Protein AF-A0A955F0C7-F1 (afdb_monomer_lite)

Secondary structure (DSSP, 8-state):
---HHHHHHHHHHHHHTT-HHHHHHHHHHHHTS-----S-TTTSHHHHHHHHHHHHHHTT-HHHHHHHIIIIITTS--HHHHHHHHHHHHHHHHHHHHHHHHTT-HHHHHHHHHHHHHHHHHHHHHGGG-TT--HHHHHHHHHHHHHHHHHHS--HHHHHHHHHHHHHH-TT-HHHHHHHHHHHHHTT-HHHHHHHHHTTTTSHHHHHHHHHHHHHT-

Radius of gyration: 19.7 Å; chains: 1; bounding box: 53×40×50 Å

pLDDT: mean 94.23, std 7.07, range [53.88, 98.69]

Structure (mmCIF, N/CA/C/O backbone):
data_AF-A0A955F0C7-F1
#
_entry.id   AF-A0A955F0C7-F1
#
loop_
_atom_site.group_PDB
_atom_site.id
_atom_site.type_symbol
_atom_site.label_atom_id
_atom_site.label_alt_id
_atom_site.label_comp_id
_atom_site.label_asym_id
_atom_site.label_entity_id
_atom_site.label_seq_id
_atom_site.pdbx_PDB_ins_code
_atom_site.Cartn_x
_atom_site.Cartn_y
_atom_site.Cartn_z
_atom_site.occupancy
_atom_site.B_iso_or_equiv
_atom_site.auth_seq_id
_atom_site.auth_comp_id
_atom_site.auth_asym_id
_atom_site.auth_atom_id
_atom_site.pdbx_PDB_model_num
ATOM 1 N N . PRO A 1 1 ? 23.576 -2.284 -25.942 1.00 53.88 1 PRO A N 1
ATOM 2 C CA . PRO A 1 1 ? 23.113 -0.912 -26.254 1.00 53.88 1 PRO A CA 1
ATOM 3 C C . PRO A 1 1 ? 22.883 -0.103 -24.970 1.00 53.88 1 PRO A C 1
ATOM 5 O O . PRO A 1 1 ? 22.301 -0.637 -24.027 1.00 53.88 1 PRO A O 1
ATOM 8 N N . ASP A 1 2 ? 23.348 1.146 -24.934 1.00 67.19 2 ASP A N 1
ATOM 9 C CA . ASP A 1 2 ? 23.217 2.050 -23.775 1.00 67.19 2 ASP A CA 1
ATOM 10 C C . ASP A 1 2 ? 21.922 2.870 -23.764 1.00 67.19 2 ASP A C 1
ATOM 12 O O . ASP A 1 2 ? 21.744 3.760 -22.943 1.00 67.19 2 ASP A O 1
ATOM 16 N N . TRP A 1 3 ? 21.000 2.560 -24.671 1.00 84.81 3 TRP A N 1
ATOM 17 C CA . TRP A 1 3 ? 19.808 3.359 -24.906 1.00 84.81 3 TRP A CA 1
ATOM 18 C C . TRP A 1 3 ? 18.692 2.855 -23.985 1.00 84.81 3 TRP A C 1
ATOM 20 O O . TRP A 1 3 ? 18.193 1.743 -24.170 1.00 84.81 3 TRP A O 1
ATOM 30 N N . ALA A 1 4 ? 18.344 3.647 -22.967 1.00 90.06 4 ALA A N 1
ATOM 31 C CA . ALA A 1 4 ? 17.338 3.304 -21.958 1.00 90.06 4 ALA A CA 1
ATOM 32 C C . ALA A 1 4 ? 15.972 2.978 -22.591 1.00 90.06 4 ALA A C 1
ATOM 34 O O . ALA A 1 4 ? 15.371 1.947 -22.288 1.00 90.06 4 ALA A O 1
ATOM 35 N N . GLU A 1 5 ? 15.547 3.794 -23.557 1.00 90.69 5 GLU A N 1
ATOM 36 C CA . GLU A 1 5 ? 14.319 3.606 -24.339 1.00 90.69 5 GLU A CA 1
ATOM 37 C C . GLU A 1 5 ? 14.306 2.290 -25.114 1.00 90.69 5 GLU A C 1
ATOM 39 O O . GLU A 1 5 ? 13.301 1.587 -25.121 1.00 90.69 5 GLU A O 1
ATOM 44 N N . ALA A 1 6 ? 15.431 1.899 -25.722 1.00 92.12 6 ALA A N 1
ATOM 45 C CA . ALA A 1 6 ? 15.502 0.651 -26.481 1.00 92.12 6 ALA A CA 1
ATOM 46 C C . ALA A 1 6 ? 15.248 -0.569 -25.583 1.00 92.12 6 ALA A C 1
ATOM 48 O O . ALA A 1 6 ? 14.555 -1.501 -25.986 1.00 92.12 6 ALA A O 1
ATOM 49 N N . TRP A 1 7 ? 15.770 -0.554 -24.352 1.00 94.31 7 TRP A N 1
ATOM 50 C CA . TRP A 1 7 ? 15.476 -1.597 -23.367 1.00 94.31 7 TRP A CA 1
ATOM 51 C C . TRP A 1 7 ? 14.018 -1.566 -22.909 1.00 94.31 7 TRP A C 1
ATOM 53 O O . TRP A 1 7 ? 13.420 -2.627 -22.748 1.00 94.31 7 TRP A O 1
ATOM 63 N N . HIS A 1 8 ? 13.424 -0.384 -22.752 1.00 93.62 8 HIS A N 1
ATOM 64 C CA . HIS A 1 8 ? 12.004 -0.267 -22.428 1.00 93.62 8 HIS A CA 1
ATOM 65 C C . HIS A 1 8 ? 11.119 -0.847 -23.533 1.00 93.62 8 HIS A C 1
ATOM 67 O O . HIS A 1 8 ? 10.317 -1.736 -23.256 1.00 93.62 8 HIS A O 1
ATOM 73 N N . TYR A 1 9 ? 11.302 -0.425 -24.786 1.00 93.56 9 TYR A N 1
ATOM 74 C CA . TYR A 1 9 ? 10.504 -0.922 -25.909 1.00 93.56 9 TYR A CA 1
ATOM 75 C C . TYR A 1 9 ? 10.739 -2.408 -26.187 1.00 93.56 9 TYR A C 1
ATOM 77 O O . TYR A 1 9 ? 9.794 -3.124 -26.514 1.00 93.56 9 TYR A O 1
ATOM 85 N N . LEU A 1 10 ? 11.963 -2.908 -25.983 1.00 95.69 10 LEU A N 1
ATOM 86 C CA . LEU A 1 10 ? 12.221 -4.347 -26.012 1.00 95.69 10 LEU A CA 1
ATOM 87 C C . LEU A 1 10 ? 11.411 -5.078 -24.933 1.00 95.69 10 LEU A C 1
ATOM 89 O O . LEU A 1 10 ? 10.809 -6.107 -25.225 1.00 95.69 10 LEU A O 1
ATOM 93 N N . GLY A 1 11 ? 11.361 -4.536 -23.713 1.00 96.00 11 GLY A N 1
ATOM 94 C CA . GLY A 1 11 ? 10.546 -5.085 -22.633 1.00 96.00 11 GLY A CA 1
ATOM 95 C C . GLY A 1 11 ? 9.053 -5.094 -22.965 1.00 96.00 11 GLY A C 1
ATOM 96 O O . GLY A 1 11 ? 8.384 -6.095 -22.719 1.00 96.00 11 GLY A O 1
ATOM 97 N N . VAL A 1 12 ? 8.538 -4.028 -23.587 1.00 94.69 12 VAL A N 1
ATOM 98 C CA . VAL A 1 12 ? 7.144 -3.966 -24.065 1.00 94.69 12 VAL A CA 1
ATOM 99 C C . VAL A 1 12 ? 6.871 -5.073 -25.087 1.00 94.69 12 VAL A C 1
ATOM 101 O O . VAL A 1 12 ? 5.964 -5.875 -24.876 1.00 94.69 12 VAL A O 1
ATOM 104 N N . ALA A 1 13 ? 7.698 -5.190 -26.131 1.00 96.00 13 ALA A N 1
ATOM 105 C CA . ALA A 1 13 ? 7.533 -6.216 -27.164 1.00 96.00 13 ALA A CA 1
ATOM 106 C C . ALA A 1 13 ? 7.658 -7.647 -26.605 1.00 96.00 13 ALA A C 1
ATOM 108 O O . ALA A 1 13 ? 6.935 -8.556 -27.013 1.00 96.00 13 ALA A O 1
ATOM 109 N N . GLN A 1 14 ? 8.559 -7.864 -25.642 1.00 97.31 14 GLN A N 1
ATOM 110 C CA . GLN A 1 14 ? 8.689 -9.144 -24.944 1.00 97.31 14 GLN A CA 1
ATOM 111 C C . GLN A 1 14 ? 7.439 -9.475 -24.129 1.00 97.31 14 GLN A C 1
ATOM 113 O O . GLN A 1 14 ? 6.999 -10.624 -24.148 1.00 97.31 14 GLN A O 1
ATOM 118 N N . LEU A 1 15 ? 6.851 -8.488 -23.448 1.00 95.38 15 LEU A N 1
ATOM 119 C CA . LEU A 1 15 ? 5.635 -8.678 -22.664 1.00 95.38 15 LEU A CA 1
ATOM 120 C C . LEU A 1 15 ? 4.436 -9.014 -23.561 1.00 95.38 15 LEU A C 1
ATOM 122 O O . LEU A 1 15 ? 3.710 -9.959 -23.262 1.00 95.38 15 LEU A O 1
ATOM 126 N N . GLU A 1 16 ? 4.277 -8.311 -24.686 1.00 94.56 16 GLU A N 1
ATOM 127 C CA . GLU A 1 16 ? 3.255 -8.612 -25.704 1.00 94.56 16 GLU A CA 1
ATOM 128 C C . GLU A 1 16 ? 3.437 -10.012 -26.308 1.00 94.56 16 GLU A C 1
ATOM 130 O O . GLU A 1 16 ? 2.464 -10.716 -26.568 1.00 94.56 16 GLU A O 1
ATOM 135 N N . GLY A 1 17 ? 4.686 -10.459 -26.460 1.00 95.94 17 GLY A N 1
ATOM 136 C CA . GLY A 1 17 ? 5.030 -11.820 -26.873 1.00 95.94 17 GLY A CA 1
ATOM 137 C C . GLY A 1 17 ? 4.914 -12.885 -25.773 1.00 95.94 17 GLY A C 1
ATOM 138 O O . GLY A 1 17 ? 5.352 -14.014 -25.993 1.00 95.94 17 GLY A O 1
ATOM 139 N N . GLY A 1 18 ? 4.399 -12.549 -24.583 1.00 94.56 18 GLY A N 1
ATOM 140 C CA . GLY A 1 18 ? 4.235 -13.473 -23.451 1.00 94.56 18 GLY A CA 1
ATOM 141 C C . GLY A 1 18 ? 5.529 -13.821 -22.700 1.00 94.56 18 GLY A C 1
ATOM 142 O O . GLY A 1 18 ? 5.526 -14.666 -21.806 1.00 94.56 18 GLY A O 1
ATOM 143 N N . LYS A 1 19 ? 6.650 -13.168 -23.019 1.00 96.50 19 LYS A N 1
ATOM 144 C CA . LYS A 1 19 ? 7.976 -13.422 -22.435 1.00 96.50 19 LYS A CA 1
ATOM 145 C C . LYS A 1 19 ? 8.214 -12.552 -21.202 1.00 96.50 19 LYS A C 1
ATOM 147 O O . LYS A 1 19 ? 9.108 -11.704 -21.179 1.00 96.50 19 LYS A O 1
ATOM 152 N N . ARG A 1 20 ? 7.403 -12.759 -20.162 1.00 95.19 20 ARG A N 1
ATOM 153 C CA . ARG A 1 20 ? 7.382 -11.907 -18.958 1.00 95.19 20 ARG A CA 1
ATOM 154 C C . ARG A 1 20 ? 8.756 -11.744 -18.299 1.00 95.19 20 ARG A C 1
ATOM 156 O O . ARG A 1 20 ? 9.159 -10.622 -18.017 1.00 95.19 20 ARG A O 1
ATOM 163 N N . ASP A 1 21 ? 9.492 -12.829 -18.079 1.00 94.88 21 ASP A N 1
ATOM 164 C CA . ASP A 1 21 ? 10.772 -12.759 -17.357 1.00 94.88 21 ASP A CA 1
ATOM 165 C C . ASP A 1 21 ? 11.858 -12.033 -18.157 1.00 94.88 21 ASP A C 1
ATOM 167 O O . ASP A 1 21 ? 12.719 -11.357 -17.589 1.00 94.88 21 ASP A O 1
ATOM 171 N N . GLU A 1 22 ? 11.819 -12.145 -19.487 1.00 97.12 22 GLU A N 1
ATOM 172 C CA . GLU A 1 22 ? 12.687 -11.353 -20.354 1.00 97.12 22 GLU A CA 1
ATOM 173 C C . GLU A 1 22 ? 12.303 -9.872 -20.295 1.00 97.12 22 GLU A C 1
ATOM 175 O O . GLU A 1 22 ? 13.182 -9.023 -20.137 1.00 97.12 22 GLU A O 1
ATOM 180 N N . ALA A 1 23 ? 10.999 -9.574 -20.324 1.00 96.94 23 ALA A N 1
ATOM 181 C CA . ALA A 1 23 ? 10.489 -8.214 -20.209 1.00 96.94 23 ALA A CA 1
ATOM 182 C C . ALA A 1 23 ? 10.917 -7.549 -18.893 1.00 96.94 23 ALA A C 1
ATOM 184 O O . ALA A 1 23 ? 11.418 -6.427 -18.914 1.00 96.94 23 ALA A O 1
ATOM 185 N N . LEU A 1 24 ? 10.810 -8.253 -17.758 1.00 96.44 24 LEU A N 1
ATOM 186 C CA . LEU A 1 24 ? 11.265 -7.760 -16.450 1.00 96.44 24 LEU A CA 1
ATOM 187 C C . LEU A 1 24 ? 12.753 -7.390 -16.466 1.00 96.44 24 LEU A C 1
ATOM 189 O O . LEU A 1 24 ? 13.125 -6.315 -15.999 1.00 96.44 24 LEU A O 1
ATOM 193 N N . LYS A 1 25 ? 13.607 -8.239 -17.053 1.00 95.50 25 LYS A N 1
ATOM 194 C CA . LYS A 1 25 ? 15.046 -7.950 -17.194 1.00 95.50 25 LYS A CA 1
ATOM 195 C C . LYS A 1 25 ? 15.289 -6.716 -18.062 1.00 95.50 25 LYS A C 1
ATOM 197 O O . LYS A 1 25 ? 16.127 -5.884 -17.710 1.00 95.50 25 LYS A O 1
ATOM 202 N N . SER A 1 26 ? 14.559 -6.584 -19.167 1.00 95.81 26 SER A N 1
ATOM 203 C CA . SER A 1 26 ? 14.652 -5.429 -20.063 1.00 95.81 26 SER A CA 1
ATOM 204 C C . SER A 1 26 ? 14.202 -4.140 -19.372 1.00 95.81 26 SER A C 1
ATOM 206 O O . SER A 1 26 ? 14.934 -3.152 -19.409 1.00 95.81 26 SER A O 1
ATOM 208 N N . PHE A 1 27 ? 13.085 -4.155 -18.639 1.00 94.81 27 PHE A N 1
ATOM 209 C CA . PHE A 1 27 ? 12.633 -3.001 -17.857 1.00 94.81 27 PHE A CA 1
ATOM 210 C C . PHE A 1 27 ? 13.609 -2.629 -16.740 1.00 94.81 27 PHE A C 1
ATOM 212 O O . PHE A 1 27 ? 13.922 -1.453 -16.588 1.00 94.81 27 PHE A O 1
ATOM 219 N N . THR A 1 28 ? 14.160 -3.595 -15.998 1.00 94.38 28 THR A N 1
ATOM 220 C CA . THR A 1 28 ? 15.193 -3.310 -14.985 1.00 94.38 28 THR A CA 1
ATOM 221 C C . THR A 1 28 ? 16.426 -2.680 -15.609 1.00 94.38 28 THR A C 1
ATOM 223 O O . THR A 1 28 ? 16.978 -1.726 -15.066 1.00 94.38 28 THR A O 1
ATOM 226 N N . LYS A 1 29 ? 16.843 -3.175 -16.776 1.00 93.44 29 LYS A N 1
ATOM 227 C CA . LYS A 1 29 ? 17.981 -2.609 -17.492 1.00 93.44 29 LYS A CA 1
ATOM 228 C C . LYS A 1 29 ? 17.701 -1.209 -18.022 1.00 93.44 29 LYS A C 1
ATOM 230 O O . LYS A 1 29 ? 18.636 -0.424 -18.065 1.00 93.44 29 LYS A O 1
ATOM 235 N N . ALA A 1 30 ? 16.462 -0.902 -18.405 1.00 92.94 30 ALA A N 1
ATOM 236 C CA . ALA A 1 30 ? 16.030 0.448 -18.759 1.00 92.94 30 ALA A CA 1
ATOM 237 C C . ALA A 1 30 ? 16.020 1.378 -17.531 1.00 92.94 30 ALA A C 1
ATOM 239 O O . ALA A 1 30 ? 16.532 2.490 -17.604 1.00 92.94 30 ALA A O 1
ATOM 240 N N . ALA A 1 31 ? 15.504 0.899 -16.393 1.00 91.38 31 ALA A N 1
ATOM 241 C CA . ALA A 1 31 ? 15.435 1.638 -15.129 1.00 91.38 31 ALA A CA 1
ATOM 242 C C . ALA A 1 31 ? 16.811 1.940 -14.519 1.00 91.38 31 ALA A C 1
ATOM 244 O O . ALA A 1 31 ? 16.960 2.922 -13.802 1.00 91.38 31 ALA A O 1
ATOM 245 N N . SER A 1 32 ? 17.825 1.115 -14.794 1.00 90.19 32 SER A N 1
ATOM 246 C CA . SER A 1 32 ? 19.186 1.321 -14.287 1.00 90.19 32 SER A CA 1
ATOM 247 C C . SER A 1 32 ? 19.993 2.351 -15.091 1.00 90.19 32 SER A C 1
ATOM 249 O O . SER A 1 32 ? 21.203 2.459 -14.886 1.00 90.19 32 SER A O 1
ATOM 251 N N . ARG A 1 33 ? 19.396 3.013 -16.091 1.00 89.06 33 ARG A N 1
ATOM 252 C CA . ARG A 1 33 ? 20.081 3.998 -16.938 1.00 89.06 33 ARG A CA 1
ATOM 253 C C . ARG A 1 33 ? 19.678 5.405 -16.551 1.00 89.06 33 ARG A C 1
ATOM 255 O O . ARG A 1 33 ? 18.522 5.655 -16.230 1.00 89.06 33 ARG A O 1
ATOM 262 N N . ASP A 1 34 ? 20.644 6.307 -16.653 1.00 83.19 34 ASP A N 1
ATOM 263 C CA . ASP A 1 34 ? 20.402 7.736 -16.539 1.00 83.19 34 ASP A CA 1
ATOM 264 C C . ASP A 1 34 ? 19.642 8.212 -17.782 1.00 83.19 34 ASP A C 1
ATOM 266 O O . ASP A 1 34 ? 20.204 8.366 -18.868 1.00 83.19 34 ASP A O 1
ATOM 270 N N . TYR A 1 35 ? 18.324 8.309 -17.641 1.00 83.88 35 TYR A N 1
ATOM 271 C CA . TYR A 1 35 ? 17.412 8.772 -18.673 1.00 83.88 35 TYR A CA 1
ATOM 272 C C . TYR A 1 35 ? 16.234 9.477 -18.009 1.00 83.88 35 TYR A C 1
ATOM 274 O O . TYR A 1 35 ? 15.610 8.951 -17.081 1.00 83.88 35 TYR A O 1
ATOM 282 N N . ALA A 1 36 ? 15.924 10.673 -18.501 1.00 82.75 36 ALA A N 1
ATOM 283 C CA . ALA A 1 36 ? 14.790 11.455 -18.044 1.00 82.75 36 ALA A CA 1
ATOM 284 C C . ALA A 1 36 ? 13.502 10.899 -18.663 1.00 82.75 36 ALA A C 1
ATOM 286 O O . ALA A 1 36 ? 13.067 11.338 -19.726 1.00 82.75 36 ALA A O 1
ATOM 287 N N . TRP A 1 37 ? 12.913 9.904 -18.001 1.00 82.06 37 TRP A N 1
ATOM 288 C CA . TRP A 1 37 ? 11.630 9.341 -18.410 1.00 82.06 37 TRP A CA 1
ATOM 289 C C . TRP A 1 37 ? 10.533 10.410 -18.346 1.00 82.06 37 TRP A C 1
ATOM 291 O O . TRP A 1 37 ? 10.404 11.057 -17.302 1.00 82.06 37 TRP A O 1
ATOM 301 N N . PRO A 1 38 ? 9.731 10.586 -19.413 1.00 73.31 38 PRO A N 1
ATOM 302 C CA . PRO A 1 38 ? 8.519 11.389 -19.344 1.00 73.31 38 PRO A CA 1
ATOM 303 C C . PRO A 1 38 ? 7.642 10.910 -18.187 1.00 73.31 38 PRO A C 1
ATOM 305 O O . PRO A 1 38 ? 7.504 9.703 -17.963 1.00 73.31 38 PRO A O 1
ATOM 308 N N . ASP A 1 39 ? 7.044 11.847 -17.454 1.00 64.00 39 ASP A N 1
ATOM 309 C CA . ASP A 1 39 ? 6.163 11.545 -16.322 1.00 64.00 39 ASP A CA 1
ATOM 310 C C . ASP A 1 39 ? 4.768 11.115 -16.813 1.00 64.00 39 ASP A C 1
ATOM 312 O O . ASP A 1 39 ? 3.749 11.768 -16.598 1.00 64.00 39 ASP A O 1
ATOM 316 N N . LEU A 1 40 ? 4.744 10.029 -17.586 1.00 61.62 40 LEU A N 1
ATOM 317 C CA . LEU A 1 40 ? 3.554 9.429 -18.170 1.00 61.62 40 LEU A CA 1
ATOM 318 C C . LEU A 1 40 ? 3.428 7.997 -17.655 1.00 61.62 40 LEU A C 1
ATOM 320 O O . LEU A 1 40 ? 4.334 7.172 -17.794 1.00 61.62 40 LEU A O 1
ATOM 324 N N . LEU A 1 41 ? 2.258 7.689 -17.087 1.00 56.69 41 LEU A N 1
A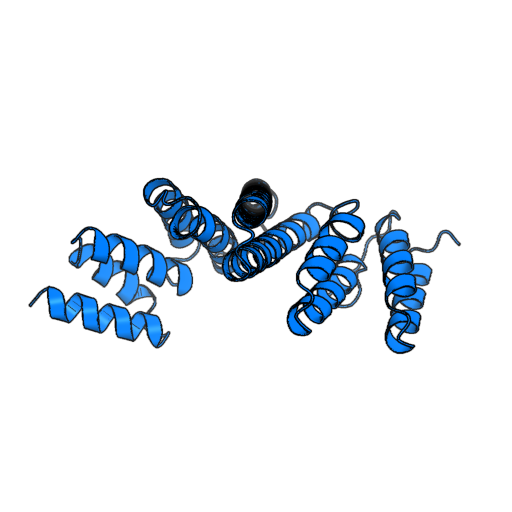TOM 325 C CA . LEU A 1 41 ? 1.960 6.453 -16.352 1.00 56.69 41 LEU A CA 1
ATOM 326 C C . LEU A 1 41 ? 2.166 5.146 -17.147 1.00 56.69 41 LEU A C 1
ATOM 328 O O . LEU A 1 41 ? 2.138 4.079 -16.549 1.00 56.69 41 LEU A O 1
ATOM 332 N N . ASN A 1 42 ? 2.458 5.181 -18.449 1.00 60.44 42 ASN A N 1
ATOM 333 C CA . ASN A 1 42 ? 2.706 3.987 -19.273 1.00 60.44 42 ASN A CA 1
ATOM 334 C C . ASN A 1 42 ? 4.042 3.992 -20.036 1.00 60.44 42 ASN A C 1
ATOM 336 O O . ASN A 1 42 ? 4.317 3.042 -20.777 1.00 60.44 42 ASN A O 1
ATOM 340 N N . GLU A 1 43 ? 4.870 5.019 -19.856 1.00 75.75 43 GLU A N 1
ATOM 341 C CA . GLU A 1 43 ? 6.094 5.203 -20.648 1.00 75.75 43 GLU A CA 1
ATOM 342 C C . GLU A 1 43 ? 7.372 4.984 -19.839 1.00 75.75 43 GLU A C 1
ATOM 344 O O . GLU A 1 43 ? 8.448 4.886 -20.416 1.00 75.75 43 GLU A O 1
ATOM 349 N N . SER A 1 44 ? 7.275 4.825 -18.514 1.00 87.81 44 SER A N 1
ATOM 350 C CA . SER A 1 44 ? 8.440 4.555 -17.671 1.00 87.81 44 SER A CA 1
ATOM 351 C C . SER A 1 44 ? 8.621 3.054 -17.399 1.00 87.81 44 SER A C 1
ATOM 353 O O . SER A 1 44 ? 7.654 2.286 -17.341 1.00 87.81 44 SER A O 1
ATOM 355 N N . PRO A 1 45 ? 9.861 2.576 -17.198 1.00 91.62 45 PRO A N 1
ATOM 356 C CA . PRO A 1 45 ? 10.101 1.194 -16.804 1.00 91.62 45 PRO A CA 1
ATOM 357 C C . PRO A 1 45 ? 9.501 0.875 -15.427 1.00 91.62 45 PRO A C 1
ATOM 359 O O . PRO A 1 45 ? 9.043 -0.245 -15.219 1.00 91.62 45 PRO A O 1
ATOM 362 N N . TRP A 1 46 ? 9.427 1.838 -14.499 1.00 91.94 46 TRP A N 1
ATOM 363 C CA . TRP A 1 46 ? 8.830 1.618 -13.175 1.00 91.94 46 TRP A CA 1
ATOM 364 C C . TRP A 1 46 ? 7.319 1.423 -13.233 1.00 91.94 46 TRP A C 1
ATOM 366 O O . TRP A 1 46 ? 6.791 0.568 -12.514 1.00 91.94 46 TRP A O 1
ATOM 376 N N . SER A 1 47 ? 6.622 2.153 -14.108 1.00 89.81 47 SER A N 1
ATOM 377 C CA . SER A 1 47 ? 5.187 1.948 -14.285 1.00 89.81 47 SER A CA 1
ATOM 378 C C . SER A 1 47 ? 4.895 0.591 -14.927 1.00 89.81 47 SER A C 1
ATOM 380 O O . SER A 1 47 ? 4.007 -0.125 -14.464 1.00 89.81 47 SER A O 1
ATOM 382 N N . ARG A 1 48 ? 5.718 0.159 -15.896 1.00 92.75 48 ARG A N 1
ATOM 383 C CA . ARG A 1 48 ? 5.632 -1.189 -16.482 1.00 92.75 48 ARG A CA 1
ATOM 384 C C . ARG A 1 48 ? 5.895 -2.287 -15.456 1.00 92.75 48 ARG A C 1
ATOM 386 O O . ARG A 1 48 ? 5.113 -3.228 -15.377 1.00 92.75 48 ARG A O 1
ATOM 393 N N . LEU A 1 49 ? 6.933 -2.156 -14.631 1.00 94.88 49 LEU A N 1
ATOM 394 C CA . LEU A 1 49 ? 7.217 -3.112 -13.554 1.00 94.88 49 LEU A CA 1
ATOM 395 C C . LEU A 1 49 ? 6.063 -3.195 -12.545 1.00 94.88 49 LEU A C 1
ATOM 397 O O . LEU A 1 49 ? 5.665 -4.292 -12.154 1.00 94.88 49 LEU A O 1
ATOM 401 N N . THR A 1 50 ? 5.479 -2.051 -12.183 1.00 93.44 50 THR A N 1
ATOM 402 C CA . THR A 1 50 ? 4.306 -1.986 -11.300 1.00 93.44 50 THR A CA 1
ATOM 403 C C . THR A 1 50 ? 3.088 -2.663 -11.930 1.00 93.44 50 THR A C 1
ATOM 405 O O . THR A 1 50 ? 2.409 -3.443 -11.267 1.00 93.44 50 THR A O 1
ATOM 408 N N . ALA A 1 51 ? 2.836 -2.432 -13.220 1.00 93.25 51 ALA A N 1
ATOM 409 C CA . ALA A 1 51 ? 1.734 -3.063 -13.941 1.00 93.25 51 ALA A CA 1
ATOM 410 C C . ALA A 1 51 ? 1.891 -4.591 -14.012 1.00 93.25 51 ALA A C 1
ATOM 412 O O . ALA A 1 51 ? 0.931 -5.316 -13.754 1.00 93.25 51 ALA A O 1
ATOM 413 N N . VAL A 1 52 ? 3.099 -5.095 -14.292 1.00 95.62 52 VAL A N 1
ATOM 414 C CA . VAL A 1 52 ? 3.370 -6.544 -14.315 1.00 95.62 52 VAL A CA 1
ATOM 415 C C . VAL A 1 52 ? 3.214 -7.159 -12.916 1.00 95.62 52 VAL A C 1
ATOM 417 O O . VAL A 1 52 ? 2.644 -8.244 -12.791 1.00 95.62 52 VAL A O 1
ATOM 420 N N . ALA A 1 53 ? 3.633 -6.461 -11.852 1.00 96.44 53 ALA A N 1
ATOM 421 C CA . ALA A 1 53 ? 3.368 -6.891 -10.474 1.00 96.44 53 ALA A CA 1
ATOM 422 C C . ALA A 1 53 ? 1.858 -6.936 -10.166 1.00 96.44 53 ALA A C 1
ATOM 424 O O . ALA A 1 53 ? 1.370 -7.909 -9.591 1.00 96.44 53 ALA A O 1
ATOM 425 N N . GLY A 1 54 ? 1.098 -5.927 -10.603 1.00 95.38 54 GLY A N 1
ATOM 426 C CA . GLY A 1 54 ? -0.361 -5.887 -10.466 1.00 95.38 54 GLY A CA 1
ATOM 427 C C . GLY A 1 54 ? -1.072 -7.022 -11.212 1.00 95.38 54 GLY A C 1
ATOM 428 O O . GLY A 1 54 ? -2.012 -7.615 -10.680 1.00 95.38 54 GLY A O 1
ATOM 429 N N . GLN A 1 55 ? -0.590 -7.387 -12.404 1.00 94.62 55 GLN A N 1
ATOM 430 C CA . GLN A 1 55 ? -1.083 -8.548 -13.155 1.00 94.62 55 GLN A CA 1
ATOM 431 C C . GLN A 1 55 ? -0.808 -9.864 -12.417 1.00 94.62 55 GLN A C 1
ATOM 433 O O . GLN A 1 55 ? -1.712 -10.689 -12.300 1.00 94.62 55 GLN A O 1
ATOM 438 N N . ALA A 1 56 ? 0.404 -10.049 -11.878 1.00 96.06 56 ALA A N 1
ATOM 439 C CA . ALA A 1 56 ? 0.739 -11.228 -11.076 1.00 96.06 56 ALA A CA 1
ATOM 440 C C . ALA A 1 56 ? -0.158 -11.337 -9.830 1.00 96.06 56 ALA A C 1
ATOM 442 O O . ALA A 1 56 ? -0.716 -12.401 -9.565 1.00 96.06 56 ALA A O 1
ATOM 443 N N . SER A 1 57 ? -0.374 -10.217 -9.131 1.00 96.12 57 SER A N 1
ATOM 444 C CA . SER A 1 57 ? -1.276 -10.131 -7.977 1.00 96.12 57 SER A CA 1
ATOM 445 C C . SER A 1 57 ? -2.717 -10.500 -8.339 1.00 96.12 57 SER A C 1
ATOM 447 O O . SER A 1 57 ? -3.320 -11.355 -7.695 1.00 96.12 57 SER A O 1
ATOM 449 N N . SER A 1 58 ? -3.244 -9.933 -9.430 1.00 94.06 58 SER A N 1
ATOM 450 C CA . SER A 1 58 ? -4.601 -10.223 -9.919 1.00 94.06 58 SER A CA 1
ATOM 451 C C . SER A 1 58 ? -4.767 -11.679 -10.371 1.00 94.06 58 SER A C 1
ATOM 453 O O . SER A 1 58 ? -5.854 -12.238 -10.270 1.00 94.06 58 SER A O 1
ATOM 455 N N . GLY A 1 59 ? -3.684 -12.311 -10.834 1.00 93.44 59 GLY A N 1
ATOM 456 C CA . GLY A 1 59 ? -3.619 -13.745 -11.127 1.00 93.44 59 GLY A CA 1
ATOM 457 C C . GLY A 1 59 ? -3.477 -14.643 -9.890 1.00 93.44 59 GLY A C 1
ATOM 458 O O . GLY A 1 59 ? -3.410 -15.860 -10.039 1.00 93.44 59 GLY A O 1
ATOM 459 N N . GLY A 1 60 ? -3.419 -14.070 -8.682 1.00 93.75 60 GLY A N 1
ATOM 460 C CA . GLY A 1 60 ? -3.281 -14.784 -7.410 1.00 93.75 60 GLY A CA 1
ATOM 461 C C . GLY A 1 60 ? -1.838 -15.083 -6.991 1.00 93.75 60 GLY A C 1
ATOM 462 O O . GLY A 1 60 ? -1.618 -15.601 -5.894 1.00 93.75 60 GLY A O 1
ATOM 463 N N . ASP A 1 61 ? -0.841 -14.730 -7.805 1.00 96.25 61 ASP A N 1
ATOM 464 C CA . ASP A 1 61 ? 0.574 -14.950 -7.497 1.00 96.25 61 ASP A CA 1
ATOM 465 C C . ASP A 1 61 ? 1.175 -13.748 -6.754 1.00 96.25 61 ASP A C 1
ATOM 467 O O . ASP A 1 61 ? 1.999 -12.980 -7.261 1.00 96.25 61 ASP A O 1
ATOM 471 N N . LEU A 1 62 ? 0.732 -13.576 -5.506 1.00 97.12 62 LEU A N 1
ATOM 472 C CA . LEU A 1 62 ? 1.199 -12.505 -4.620 1.00 97.12 62 LEU A CA 1
ATOM 473 C C . LEU A 1 62 ? 2.700 -12.600 -4.320 1.00 97.12 62 LEU A C 1
ATOM 475 O O . LEU A 1 62 ? 3.359 -11.576 -4.132 1.00 97.12 62 LEU A O 1
ATOM 479 N N . LYS A 1 63 ? 3.253 -13.820 -4.288 1.00 97.06 63 LYS A N 1
ATOM 480 C CA . LYS A 1 63 ? 4.685 -14.041 -4.066 1.00 97.06 63 LYS A CA 1
ATOM 481 C C . LYS A 1 63 ? 5.493 -13.434 -5.209 1.00 97.06 63 LYS A C 1
ATOM 483 O O . LYS A 1 63 ? 6.453 -12.706 -4.955 1.00 97.06 63 LYS A O 1
ATOM 488 N N . GLU A 1 64 ? 5.093 -13.713 -6.443 1.00 97.50 64 GLU A N 1
ATOM 489 C CA . GLU A 1 64 ? 5.742 -13.160 -7.624 1.00 97.50 64 GLU A CA 1
ATOM 490 C C . GLU A 1 64 ? 5.534 -11.650 -7.743 1.00 97.50 64 GLU A C 1
ATOM 492 O O . GLU A 1 64 ? 6.478 -10.926 -8.055 1.00 97.50 64 GLU A O 1
ATOM 497 N N . ALA A 1 65 ? 4.338 -11.151 -7.421 1.00 97.81 65 ALA A N 1
ATOM 498 C CA . ALA A 1 65 ? 4.070 -9.715 -7.394 1.00 97.81 65 ALA A CA 1
ATOM 499 C C . ALA A 1 65 ? 5.026 -8.970 -6.440 1.00 97.81 65 ALA A C 1
ATOM 501 O O . ALA A 1 65 ? 5.603 -7.947 -6.817 1.00 97.81 65 ALA A O 1
ATOM 502 N N . CYS A 1 66 ? 5.254 -9.512 -5.235 1.00 97.75 66 CYS A N 1
ATOM 503 C CA . CYS A 1 66 ? 6.230 -8.966 -4.286 1.00 97.75 66 CYS A CA 1
ATOM 504 C C . CYS A 1 66 ? 7.654 -9.006 -4.862 1.00 97.75 66 CYS A C 1
ATOM 506 O O . CYS A 1 66 ? 8.352 -7.991 -4.833 1.00 97.75 66 CYS A O 1
ATOM 508 N N . ARG A 1 67 ? 8.058 -10.152 -5.433 1.00 97.12 67 ARG A N 1
ATOM 509 C CA . ARG A 1 67 ? 9.389 -10.341 -6.032 1.00 97.12 67 ARG A CA 1
ATOM 510 C C . ARG A 1 67 ? 9.670 -9.302 -7.118 1.00 97.12 67 ARG A C 1
ATOM 512 O O . ARG A 1 67 ? 10.755 -8.728 -7.151 1.00 97.12 67 ARG A O 1
ATOM 519 N N . ILE A 1 68 ? 8.689 -9.026 -7.980 1.00 97.00 68 ILE A N 1
ATOM 520 C CA . ILE A 1 68 ? 8.823 -8.036 -9.053 1.00 97.00 68 ILE A CA 1
ATOM 521 C C . ILE A 1 68 ? 9.152 -6.654 -8.481 1.00 97.00 68 ILE A C 1
ATOM 523 O O . ILE A 1 68 ? 10.090 -6.004 -8.949 1.00 97.00 68 ILE A O 1
ATOM 527 N N . LEU A 1 69 ? 8.426 -6.199 -7.458 1.00 96.75 69 LEU A N 1
ATOM 528 C CA . LEU A 1 69 ? 8.695 -4.881 -6.884 1.00 96.75 69 LEU A CA 1
ATOM 529 C C . LEU A 1 69 ? 10.048 -4.823 -6.162 1.00 96.75 69 LEU A C 1
ATOM 531 O O . LEU A 1 69 ? 10.788 -3.857 -6.340 1.00 96.75 69 LEU A O 1
ATOM 535 N N . GLU A 1 70 ? 10.399 -5.855 -5.398 1.00 95.56 70 GLU A N 1
ATOM 536 C CA . GLU A 1 70 ? 11.632 -5.896 -4.599 1.00 95.56 70 GLU A CA 1
ATOM 537 C C . GLU A 1 70 ? 12.900 -6.004 -5.454 1.00 95.56 70 GLU A C 1
ATOM 539 O O . GLU A 1 70 ? 13.879 -5.291 -5.209 1.00 95.56 70 GLU A O 1
ATOM 544 N N . GLU A 1 71 ? 12.891 -6.881 -6.458 1.00 94.50 71 GLU A N 1
ATOM 545 C CA . GLU A 1 71 ? 14.079 -7.191 -7.260 1.00 94.50 71 GLU A CA 1
ATOM 546 C C . GLU A 1 71 ? 14.229 -6.269 -8.470 1.00 94.50 71 GLU A C 1
ATOM 548 O O . GLU A 1 71 ? 15.351 -5.970 -8.880 1.00 94.50 71 GLU A O 1
ATOM 553 N N . HIS A 1 72 ? 13.119 -5.805 -9.051 1.00 93.50 72 HIS A N 1
ATOM 554 C CA . HIS A 1 72 ? 13.159 -5.079 -10.319 1.00 93.50 72 HIS A CA 1
ATOM 555 C C . HIS A 1 72 ? 12.821 -3.595 -10.176 1.00 93.50 72 HIS A C 1
ATOM 557 O O . HIS A 1 72 ? 13.487 -2.769 -10.803 1.00 93.50 72 HIS A O 1
ATOM 563 N N . MET A 1 73 ? 11.803 -3.245 -9.382 1.00 91.25 73 MET A N 1
ATOM 564 C CA . MET A 1 73 ? 11.311 -1.866 -9.287 1.00 91.25 73 MET A CA 1
ATOM 565 C C . MET A 1 73 ? 12.127 -1.040 -8.281 1.00 91.25 73 MET A C 1
ATOM 567 O O . MET A 1 73 ? 12.715 -0.024 -8.652 1.00 91.25 73 MET A O 1
ATOM 571 N N . LEU A 1 74 ? 12.216 -1.487 -7.027 1.00 92.25 74 LEU A N 1
ATOM 572 C CA . LEU A 1 74 ? 12.739 -0.685 -5.914 1.00 92.25 74 LEU A CA 1
ATOM 573 C C . LEU A 1 74 ? 14.263 -0.547 -5.889 1.00 92.25 74 LEU A C 1
ATOM 575 O O . LEU A 1 74 ? 14.766 0.393 -5.272 1.00 92.25 74 LEU A O 1
ATOM 579 N N . GLN A 1 75 ? 14.997 -1.433 -6.567 1.00 85.88 75 GLN A N 1
ATOM 580 C CA . GLN A 1 75 ? 16.464 -1.376 -6.627 1.00 85.88 75 GLN A CA 1
ATOM 581 C C . GLN A 1 75 ? 16.978 -0.103 -7.308 1.00 85.88 75 GLN A C 1
ATOM 583 O O . GLN A 1 75 ? 18.028 0.410 -6.939 1.00 85.88 75 GLN A O 1
ATOM 588 N N . ASN A 1 76 ? 16.236 0.413 -8.294 1.00 81.00 76 ASN A N 1
ATOM 589 C CA . ASN A 1 76 ? 16.677 1.522 -9.146 1.00 81.00 76 ASN A CA 1
ATOM 590 C C . ASN A 1 76 ? 15.645 2.659 -9.222 1.00 81.00 76 ASN A C 1
ATOM 592 O O . ASN A 1 76 ? 15.728 3.503 -10.108 1.00 81.00 76 ASN A O 1
ATOM 596 N N . ALA A 1 77 ? 14.630 2.670 -8.353 1.00 83.38 77 ALA A N 1
ATOM 597 C CA . ALA A 1 77 ? 13.585 3.689 -8.395 1.00 83.38 77 ALA A CA 1
ATOM 598 C C . ALA A 1 77 ? 14.103 5.050 -7.895 1.00 83.38 77 ALA A C 1
ATOM 600 O O . ALA A 1 77 ? 14.488 5.147 -6.723 1.00 83.38 77 ALA A O 1
ATOM 601 N N . PRO A 1 78 ? 14.071 6.119 -8.719 1.00 86.12 78 PRO A N 1
ATOM 602 C CA . PRO A 1 78 ? 14.288 7.476 -8.235 1.00 86.12 78 PRO A CA 1
ATOM 603 C C . PRO A 1 78 ? 13.168 7.835 -7.257 1.00 86.12 78 PRO A C 1
ATOM 605 O O . PRO A 1 78 ? 12.100 7.219 -7.277 1.00 86.12 78 PRO A O 1
ATOM 608 N N . GLN A 1 79 ? 13.388 8.847 -6.412 1.00 82.25 79 GLN A N 1
ATOM 609 C CA . GLN A 1 79 ? 12.446 9.178 -5.332 1.00 82.25 79 GLN A CA 1
ATOM 610 C C . GLN A 1 79 ? 10.997 9.342 -5.832 1.00 82.25 79 GLN A C 1
ATOM 612 O O . GLN A 1 79 ? 10.102 8.764 -5.224 1.00 82.25 79 GLN A O 1
ATOM 617 N N . ALA A 1 80 ? 10.798 9.989 -6.992 1.00 83.12 80 ALA A N 1
ATOM 618 C CA . ALA A 1 80 ? 9.497 10.156 -7.663 1.00 83.12 80 ALA A CA 1
ATOM 619 C C . ALA A 1 80 ? 8.697 8.853 -7.818 1.00 83.12 80 ALA A C 1
ATOM 621 O O . ALA A 1 80 ? 7.493 8.824 -7.584 1.00 83.12 80 ALA A O 1
ATOM 622 N N . TRP A 1 81 ? 9.369 7.753 -8.158 1.00 88.56 81 TRP A N 1
ATOM 623 C CA . TRP A 1 81 ? 8.726 6.450 -8.327 1.00 88.56 81 TRP A CA 1
ATOM 624 C C . TRP A 1 81 ? 8.782 5.608 -7.055 1.00 88.56 81 TRP A C 1
ATOM 626 O O . TRP A 1 81 ? 7.879 4.809 -6.803 1.00 88.56 81 TRP A O 1
ATOM 636 N N . ARG A 1 82 ? 9.823 5.790 -6.235 1.00 93.00 82 ARG A N 1
ATOM 637 C CA . ARG A 1 82 ? 10.085 4.977 -5.045 1.00 93.00 82 ARG A CA 1
ATOM 638 C C . ARG A 1 82 ? 8.927 5.013 -4.053 1.00 93.00 82 ARG A C 1
ATOM 640 O O . ARG A 1 82 ? 8.576 3.959 -3.534 1.00 93.00 82 ARG A O 1
ATOM 647 N N . ILE A 1 83 ? 8.312 6.175 -3.827 1.00 95.12 83 ILE A N 1
ATOM 648 C CA . ILE A 1 83 ? 7.184 6.304 -2.892 1.00 95.12 83 ILE A CA 1
ATOM 649 C C . ILE A 1 83 ? 6.002 5.399 -3.275 1.00 95.12 83 ILE A C 1
ATOM 651 O O . ILE A 1 83 ? 5.497 4.651 -2.439 1.00 95.12 83 ILE A O 1
ATOM 655 N N . TRP A 1 84 ? 5.630 5.378 -4.557 1.00 94.00 84 TRP A N 1
ATOM 656 C CA . TRP A 1 84 ? 4.552 4.532 -5.072 1.00 94.00 84 TRP A CA 1
ATOM 657 C C . TRP A 1 84 ? 4.931 3.052 -5.086 1.00 94.00 84 TRP A C 1
ATOM 659 O O . TRP A 1 84 ? 4.117 2.198 -4.740 1.00 94.00 84 TRP A O 1
ATOM 669 N N . GLY A 1 85 ? 6.183 2.740 -5.433 1.00 95.00 85 GLY A N 1
ATOM 670 C CA . GLY A 1 85 ? 6.710 1.376 -5.369 1.00 95.00 85 GLY A CA 1
ATOM 671 C C . GLY A 1 85 ? 6.664 0.788 -3.962 1.00 95.00 85 GLY A C 1
ATOM 672 O O . GLY A 1 85 ? 6.259 -0.359 -3.788 1.00 95.00 85 GLY A O 1
ATOM 673 N N . LEU A 1 86 ? 7.036 1.587 -2.959 1.00 97.62 86 LEU A N 1
ATOM 674 C CA . LEU A 1 86 ? 6.987 1.205 -1.551 1.00 97.62 86 LEU A CA 1
ATOM 675 C C . LEU A 1 86 ? 5.544 1.010 -1.076 1.00 97.62 86 LEU A C 1
ATOM 677 O O . LEU A 1 86 ? 5.261 -0.003 -0.442 1.00 97.62 86 LEU A O 1
ATOM 681 N N . ASN A 1 87 ? 4.623 1.912 -1.436 1.00 97.38 87 ASN A N 1
ATOM 682 C CA . ASN A 1 87 ? 3.209 1.753 -1.082 1.00 97.38 87 ASN A CA 1
ATOM 683 C C . ASN A 1 87 ? 2.608 0.469 -1.679 1.00 97.38 87 ASN A C 1
ATOM 685 O O . ASN A 1 87 ? 1.953 -0.307 -0.986 1.00 97.38 87 ASN A O 1
ATOM 689 N N . ASN A 1 88 ? 2.901 0.199 -2.954 1.00 97.12 88 ASN A N 1
ATOM 690 C CA . ASN A 1 88 ? 2.443 -1.013 -3.633 1.00 97.12 88 ASN A CA 1
ATOM 691 C C . ASN A 1 88 ? 3.082 -2.280 -3.049 1.00 97.12 88 ASN A C 1
ATOM 693 O O . ASN A 1 88 ? 2.401 -3.294 -2.907 1.00 97.12 88 ASN A O 1
ATOM 697 N N . LEU A 1 89 ? 4.364 -2.237 -2.669 1.00 98.25 89 LEU A N 1
ATOM 698 C CA . LEU A 1 89 ? 5.000 -3.353 -1.970 1.00 98.25 89 LEU A CA 1
ATOM 699 C C . LEU A 1 89 ? 4.339 -3.597 -0.612 1.00 98.25 89 LEU A C 1
ATOM 701 O O . LEU A 1 89 ? 4.070 -4.750 -0.279 1.00 98.25 89 LEU A O 1
ATOM 705 N N . GLY A 1 90 ? 4.047 -2.528 0.134 1.00 98.31 90 GLY A N 1
ATOM 706 C CA . GLY A 1 90 ? 3.300 -2.580 1.387 1.00 98.31 90 GLY A CA 1
ATOM 707 C C . GLY A 1 90 ? 1.988 -3.342 1.228 1.00 98.31 90 GLY A C 1
ATOM 708 O O . GLY A 1 90 ? 1.744 -4.322 1.936 1.00 98.31 90 GLY A O 1
ATOM 709 N N . LEU A 1 91 ? 1.204 -2.964 0.217 1.00 97.75 91 LEU A N 1
ATOM 710 C CA . LEU A 1 91 ? -0.083 -3.582 -0.093 1.00 97.75 91 LEU A CA 1
ATOM 711 C C . LEU A 1 91 ? 0.064 -5.075 -0.416 1.00 97.75 91 LEU A C 1
ATOM 713 O O . LEU A 1 91 ? -0.596 -5.921 0.190 1.00 97.75 91 LEU A O 1
ATOM 717 N N . LEU A 1 92 ? 0.975 -5.412 -1.332 1.00 98.19 92 LEU A N 1
ATOM 718 C CA . LEU A 1 92 ? 1.194 -6.794 -1.760 1.00 98.19 92 LEU A CA 1
ATOM 719 C C . LEU A 1 92 ? 1.702 -7.677 -0.619 1.00 98.19 92 LEU A C 1
ATOM 721 O O . LEU A 1 92 ? 1.237 -8.805 -0.454 1.00 98.19 92 LEU A O 1
ATOM 725 N N . ARG A 1 93 ? 2.630 -7.172 0.200 1.00 98.38 93 ARG A N 1
ATOM 726 C CA . ARG A 1 93 ? 3.179 -7.907 1.345 1.00 98.38 93 ARG A CA 1
ATOM 727 C C . ARG A 1 93 ? 2.153 -8.082 2.457 1.00 98.38 93 ARG A C 1
ATOM 729 O O . ARG A 1 93 ? 2.125 -9.149 3.073 1.00 98.38 93 ARG A O 1
ATOM 736 N N . ARG A 1 94 ? 1.276 -7.099 2.679 1.00 98.25 94 ARG A N 1
ATOM 737 C CA . ARG A 1 94 ? 0.137 -7.225 3.596 1.00 98.25 94 ARG A CA 1
ATOM 738 C C . ARG A 1 94 ? -0.772 -8.372 3.168 1.00 98.25 94 ARG A C 1
ATOM 740 O O . ARG A 1 94 ? -1.029 -9.288 3.954 1.00 98.25 94 ARG A O 1
ATOM 747 N N . ASP A 1 95 ? -1.206 -8.348 1.913 1.00 97.62 95 ASP A N 1
ATOM 748 C CA . ASP A 1 95 ? -2.152 -9.326 1.376 1.00 97.62 95 ASP A CA 1
ATOM 749 C C . ASP A 1 95 ? -1.527 -10.723 1.282 1.00 97.62 95 ASP A C 1
ATOM 751 O O . ASP A 1 95 ? -2.177 -11.720 1.613 1.00 97.62 95 ASP A O 1
ATOM 755 N N . TYR A 1 96 ? -0.239 -10.806 0.931 1.00 98.12 96 TYR A N 1
ATOM 756 C CA . TYR A 1 96 ? 0.511 -12.060 0.936 1.00 98.12 96 TYR A CA 1
ATOM 757 C C . TYR A 1 96 ? 0.664 -12.627 2.347 1.00 98.12 96 TYR A C 1
ATOM 759 O O . TYR A 1 96 ? 0.464 -13.825 2.544 1.00 98.12 96 TYR A O 1
ATOM 767 N N . GLY A 1 97 ? 0.940 -11.783 3.345 1.00 98.06 97 GLY A N 1
ATOM 768 C CA . GLY A 1 97 ? 0.969 -12.200 4.746 1.00 98.06 97 GLY A CA 1
ATOM 769 C C . GLY A 1 97 ? -0.381 -12.748 5.209 1.00 98.06 97 GLY A C 1
ATOM 770 O O . GLY A 1 97 ? -0.447 -13.820 5.810 1.00 98.06 97 GLY A O 1
ATOM 771 N N . SER A 1 98 ? -1.476 -12.084 4.837 1.00 97.25 98 SER A N 1
ATOM 772 C CA . SER A 1 98 ? -2.836 -12.563 5.111 1.00 97.25 98 SER A CA 1
ATOM 773 C C . SER A 1 98 ? -3.135 -13.898 4.417 1.00 97.25 98 SER A C 1
ATOM 775 O O . SER A 1 98 ? -3.770 -14.770 5.008 1.00 97.25 98 SER A O 1
ATOM 777 N N . ALA A 1 99 ? -2.653 -14.103 3.187 1.00 96.75 99 ALA A N 1
ATOM 778 C CA . ALA A 1 99 ? -2.752 -15.390 2.496 1.00 96.75 99 ALA A CA 1
ATOM 779 C C . ALA A 1 99 ? -1.950 -16.492 3.206 1.00 96.75 99 ALA A C 1
ATOM 781 O O . ALA A 1 99 ? -2.482 -17.567 3.470 1.00 96.75 99 ALA A O 1
ATOM 782 N N . GLN A 1 100 ? -0.710 -16.204 3.605 1.00 97.94 100 GLN A N 1
ATOM 783 C CA . GLN A 1 100 ? 0.126 -17.127 4.376 1.00 97.94 100 GLN A CA 1
ATOM 784 C C . GLN A 1 100 ? -0.518 -17.509 5.711 1.00 97.94 100 GLN A C 1
ATOM 786 O O . GLN A 1 100 ? -0.450 -18.669 6.114 1.00 97.94 100 GLN A O 1
ATOM 791 N N . GLN A 1 101 ? -1.168 -16.564 6.391 1.00 97.56 101 GLN A N 1
ATOM 792 C CA . GLN A 1 101 ? -1.884 -16.853 7.629 1.00 97.56 101 GLN A CA 1
ATOM 793 C C . GLN A 1 101 ? -3.055 -17.816 7.396 1.00 97.56 101 GLN A C 1
ATOM 795 O O . GLN A 1 101 ? -3.217 -18.753 8.176 1.00 97.56 101 GLN A O 1
ATOM 800 N N . ARG A 1 102 ? -3.837 -17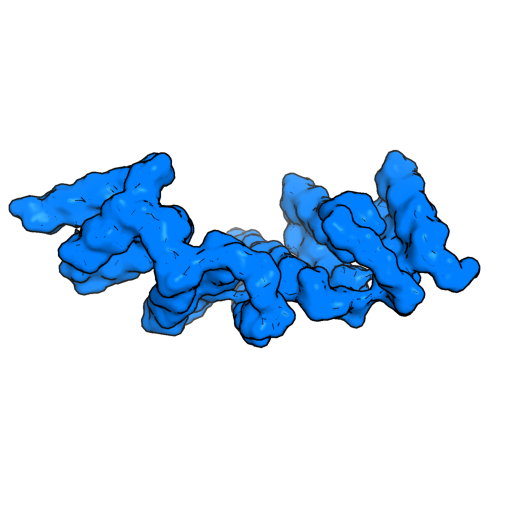.628 6.321 1.00 96.75 102 ARG A N 1
ATOM 801 C CA . ARG A 1 102 ? -4.922 -18.557 5.947 1.00 96.75 102 ARG A CA 1
ATOM 802 C C . ARG A 1 102 ? -4.405 -19.968 5.653 1.00 96.75 102 ARG A C 1
ATOM 804 O O . ARG A 1 102 ? -5.073 -20.933 6.002 1.00 96.75 102 ARG A O 1
ATOM 811 N N . ASP A 1 103 ? -3.194 -20.078 5.112 1.00 97.00 103 ASP A N 1
ATOM 812 C CA . ASP A 1 103 ? -2.491 -21.351 4.899 1.00 97.00 103 ASP A CA 1
ATOM 813 C C . ASP A 1 103 ? -1.893 -21.959 6.190 1.00 97.00 103 ASP A C 1
ATOM 815 O O . ASP A 1 103 ? -1.199 -22.976 6.132 1.00 97.00 103 ASP A O 1
ATOM 819 N N . GLY A 1 104 ? -2.068 -21.325 7.356 1.00 97.56 104 GLY A N 1
ATOM 820 C CA . GLY A 1 104 ? -1.467 -21.754 8.626 1.00 97.56 104 GLY A CA 1
ATOM 821 C C . GLY A 1 104 ? 0.022 -21.409 8.779 1.00 97.56 104 GLY A C 1
ATOM 822 O O . GLY A 1 104 ? 0.652 -21.787 9.768 1.00 97.56 104 GLY A O 1
ATOM 823 N N . LYS A 1 105 ? 0.608 -20.654 7.842 1.00 97.56 105 LYS A N 1
ATOM 824 C CA . LYS A 1 105 ? 2.025 -20.241 7.838 1.00 97.56 105 LYS A CA 1
ATOM 825 C C . LYS A 1 105 ? 2.230 -18.952 8.641 1.00 97.56 105 LYS A C 1
ATOM 827 O O . LYS A 1 105 ? 2.787 -17.970 8.151 1.00 97.56 105 LYS A O 1
ATOM 832 N N . THR A 1 106 ? 1.796 -18.943 9.901 1.00 95.88 106 THR A N 1
ATOM 833 C CA . THR A 1 106 ? 1.777 -17.742 10.762 1.00 95.88 106 THR A CA 1
ATOM 834 C C . THR A 1 106 ? 3.151 -17.082 10.927 1.00 95.88 106 THR A C 1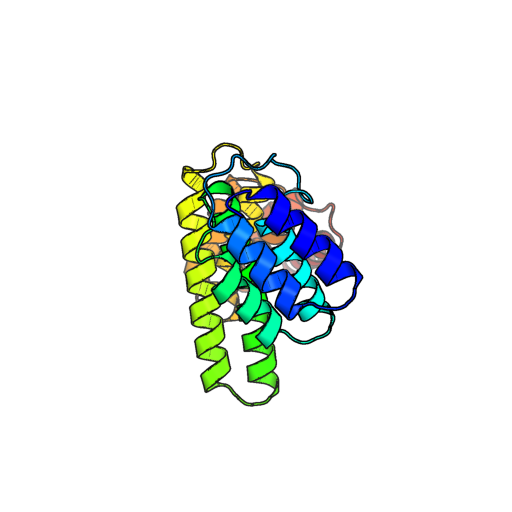
ATOM 836 O O . THR A 1 106 ? 3.245 -15.859 11.010 1.00 95.88 106 THR A O 1
ATOM 839 N N . GLY A 1 107 ? 4.232 -17.867 10.962 1.00 97.44 107 GLY A N 1
ATOM 840 C CA . GLY A 1 107 ? 5.593 -17.329 11.048 1.00 97.44 107 GLY A CA 1
ATOM 841 C C . GLY A 1 107 ? 5.991 -16.516 9.814 1.00 97.44 107 GLY A C 1
ATOM 842 O O . GLY A 1 107 ? 6.593 -15.453 9.948 1.00 97.44 107 GLY A O 1
ATOM 843 N N . ASP A 1 108 ? 5.614 -16.978 8.623 1.00 97.69 108 ASP A N 1
ATOM 844 C CA . ASP A 1 108 ? 5.904 -16.266 7.378 1.00 97.69 108 ASP A CA 1
ATOM 845 C C . ASP A 1 108 ? 4.965 -15.077 7.179 1.00 97.69 108 ASP A C 1
ATOM 847 O O . ASP A 1 108 ? 5.424 -14.019 6.751 1.00 97.69 108 ASP A O 1
ATOM 851 N N . ALA A 1 109 ? 3.704 -15.201 7.607 1.00 98.00 109 ALA A N 1
ATOM 852 C CA . ALA A 1 109 ? 2.755 -14.091 7.627 1.00 98.00 109 ALA A CA 1
ATOM 853 C C . ALA A 1 109 ? 3.306 -12.887 8.403 1.00 98.00 109 ALA A C 1
ATOM 855 O O . ALA A 1 109 ? 3.347 -11.774 7.881 1.00 98.00 109 ALA A O 1
ATOM 856 N N . LYS A 1 110 ? 3.835 -13.124 9.613 1.00 97.88 110 LYS A N 1
ATOM 857 C CA . LYS A 1 110 ? 4.463 -12.075 10.432 1.00 97.88 110 LYS A CA 1
ATOM 858 C C . LYS A 1 110 ? 5.648 -11.412 9.730 1.00 97.88 110 LYS A C 1
ATOM 860 O O . LYS A 1 110 ? 5.777 -10.194 9.798 1.00 97.88 110 LYS A O 1
ATOM 865 N N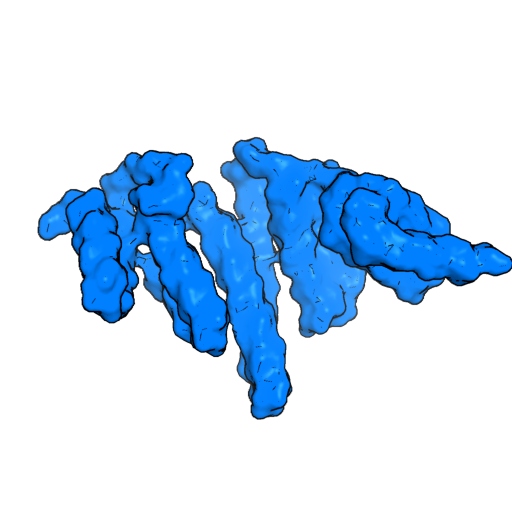 . LYS A 1 111 ? 6.493 -12.182 9.034 1.00 98.19 111 LYS A N 1
ATOM 866 C CA . LYS A 1 111 ? 7.604 -11.616 8.247 1.00 98.19 111 LYS A CA 1
ATOM 867 C C . LYS A 1 111 ? 7.078 -10.720 7.127 1.00 98.19 111 LYS A C 1
ATOM 869 O O . LYS A 1 111 ? 7.575 -9.612 6.961 1.00 98.19 111 LYS A O 1
ATOM 874 N N . SER A 1 112 ? 6.059 -11.170 6.396 1.00 98.31 112 SER A N 1
ATOM 875 C CA . SER A 1 112 ? 5.447 -10.383 5.322 1.00 98.31 112 SER A CA 1
ATOM 876 C C . SER A 1 112 ? 4.826 -9.086 5.847 1.00 98.31 112 SER A C 1
ATOM 878 O O . SER A 1 112 ? 5.045 -8.036 5.253 1.00 98.31 112 SER A O 1
ATOM 880 N N . TRP A 1 113 ? 4.142 -9.109 6.993 1.00 98.56 113 TRP A N 1
ATOM 881 C CA . TRP A 1 113 ? 3.589 -7.894 7.603 1.00 98.56 113 TRP A CA 1
ATOM 882 C C . TRP A 1 113 ? 4.653 -6.927 8.122 1.00 98.56 113 TRP A C 1
ATOM 884 O O . TRP A 1 113 ? 4.464 -5.717 8.033 1.00 98.56 113 TRP A O 1
ATOM 894 N N . VAL A 1 114 ? 5.788 -7.427 8.618 1.00 98.50 114 VAL A N 1
ATOM 895 C CA . VAL A 1 114 ? 6.934 -6.573 8.969 1.00 98.50 114 VAL A CA 1
ATOM 896 C C . VAL A 1 114 ? 7.469 -5.856 7.731 1.00 98.50 114 VAL A C 1
ATOM 898 O O . VAL A 1 114 ? 7.619 -4.638 7.766 1.00 98.50 114 VAL A O 1
ATOM 901 N N . ILE A 1 115 ? 7.661 -6.574 6.619 1.00 98.25 115 ILE A N 1
ATOM 902 C CA . ILE A 1 115 ? 8.088 -5.960 5.351 1.00 98.25 115 ILE A CA 1
ATOM 903 C C . ILE A 1 115 ? 7.054 -4.929 4.880 1.00 98.25 115 ILE A C 1
ATOM 905 O O . ILE A 1 115 ? 7.428 -3.834 4.470 1.00 98.25 115 ILE A O 1
ATOM 909 N N . ALA A 1 116 ? 5.759 -5.250 4.974 1.00 98.69 116 ALA A N 1
ATOM 910 C CA . ALA A 1 116 ? 4.692 -4.336 4.579 1.00 98.69 116 ALA A CA 1
ATOM 911 C C . ALA A 1 116 ? 4.721 -3.028 5.381 1.00 98.69 116 ALA A C 1
ATOM 913 O O . ALA A 1 116 ? 4.720 -1.942 4.804 1.00 98.69 116 ALA A O 1
ATOM 914 N N . ARG A 1 117 ? 4.809 -3.135 6.713 1.00 98.44 117 ARG A N 1
ATOM 915 C CA . ARG A 1 117 ? 4.947 -1.988 7.619 1.00 98.44 117 ARG A CA 1
ATOM 916 C C . ARG A 1 117 ? 6.160 -1.142 7.255 1.00 98.44 117 ARG A C 1
ATOM 918 O O . ARG A 1 117 ? 6.033 0.072 7.141 1.00 98.44 117 ARG A O 1
ATOM 925 N N . ASP A 1 118 ? 7.318 -1.769 7.079 1.00 98.44 118 ASP A N 1
ATOM 926 C CA . ASP A 1 118 ? 8.564 -1.048 6.817 1.00 98.44 118 ASP A CA 1
ATOM 927 C C . ASP A 1 118 ? 8.509 -0.311 5.473 1.00 98.44 118 ASP A C 1
ATOM 929 O O . ASP A 1 118 ? 8.932 0.844 5.395 1.00 98.44 118 ASP A O 1
ATOM 933 N N . ALA A 1 119 ? 7.898 -0.922 4.452 1.00 98.38 119 ALA A N 1
ATOM 934 C CA . ALA A 1 119 ? 7.668 -0.282 3.161 1.00 98.38 119 ALA A CA 1
ATOM 935 C C . ALA A 1 119 ? 6.745 0.944 3.281 1.00 98.38 119 ALA A C 1
ATOM 937 O O . ALA A 1 119 ? 7.091 2.017 2.785 1.00 98.38 119 ALA A O 1
ATOM 938 N N . TYR A 1 120 ? 5.618 0.837 3.994 1.00 98.56 120 TYR A N 1
ATOM 939 C CA . TYR A 1 120 ? 4.732 1.984 4.222 1.00 98.56 120 TYR A CA 1
ATOM 940 C C . TYR A 1 120 ? 5.400 3.098 5.032 1.00 98.56 120 TYR A C 1
ATOM 942 O O . TYR A 1 120 ? 5.283 4.269 4.676 1.00 98.56 120 TYR A O 1
ATOM 950 N N . LEU A 1 121 ? 6.148 2.756 6.086 1.00 98.50 121 LEU A N 1
ATOM 951 C CA . LEU A 1 121 ? 6.901 3.737 6.871 1.00 98.50 121 LEU A CA 1
ATOM 952 C C . LEU A 1 121 ? 7.945 4.465 6.019 1.00 98.50 121 LEU A C 1
ATOM 954 O O . LEU A 1 121 ? 8.152 5.668 6.184 1.00 98.50 121 LEU A O 1
ATOM 958 N N . GLU A 1 122 ? 8.618 3.756 5.112 1.00 97.69 122 GLU A N 1
ATOM 959 C CA . GLU A 1 122 ? 9.551 4.374 4.174 1.00 97.69 122 GLU A CA 1
ATOM 960 C C . GLU A 1 122 ? 8.822 5.278 3.168 1.00 97.69 122 GLU A C 1
ATOM 962 O O . GLU A 1 122 ? 9.282 6.394 2.930 1.00 97.69 122 GLU A O 1
ATOM 967 N N . ALA A 1 123 ? 7.659 4.866 2.650 1.00 97.69 123 ALA A N 1
ATOM 968 C CA . ALA A 1 123 ? 6.839 5.697 1.766 1.00 97.69 123 ALA A CA 1
ATOM 969 C C . ALA A 1 123 ? 6.389 6.997 2.458 1.00 97.69 123 ALA A C 1
ATOM 971 O O . ALA A 1 123 ? 6.567 8.085 1.909 1.00 97.69 123 ALA A O 1
ATOM 972 N N . VAL A 1 124 ? 5.893 6.910 3.697 1.00 97.88 124 VAL A N 1
ATOM 973 C CA . VAL A 1 124 ? 5.462 8.076 4.488 1.00 97.88 124 VAL A CA 1
ATOM 974 C C . VAL A 1 124 ? 6.621 9.049 4.732 1.00 97.88 124 VAL A C 1
ATOM 976 O O . VAL A 1 124 ? 6.447 10.259 4.592 1.00 97.88 124 VAL A O 1
ATOM 979 N N . LYS A 1 125 ? 7.838 8.553 4.999 1.00 97.50 125 LYS A N 1
ATOM 980 C CA . LYS A 1 125 ? 9.042 9.400 5.147 1.00 97.50 125 LYS A CA 1
ATOM 981 C C . LYS A 1 125 ? 9.398 10.185 3.882 1.00 97.50 125 LYS A C 1
ATOM 983 O O . LYS A 1 125 ? 10.122 11.178 3.974 1.00 97.50 125 LYS A O 1
ATOM 988 N N . LEU A 1 126 ? 8.941 9.742 2.711 1.00 96.62 126 LEU A N 1
ATOM 989 C CA . LEU A 1 126 ? 9.169 10.446 1.452 1.00 96.62 126 LEU A CA 1
ATOM 990 C C . LEU A 1 126 ? 8.142 11.555 1.207 1.00 96.62 126 LEU A C 1
ATOM 992 O O . LEU A 1 126 ? 8.471 12.476 0.468 1.00 96.62 126 LEU A O 1
ATOM 996 N N . ILE A 1 127 ? 6.970 11.553 1.857 1.00 96.88 127 ILE A N 1
ATOM 997 C CA . ILE A 1 127 ? 5.907 12.555 1.633 1.00 96.88 127 ILE A CA 1
ATOM 998 C C . ILE A 1 127 ? 6.427 14.009 1.649 1.00 96.88 127 ILE A C 1
ATOM 1000 O O . ILE A 1 127 ? 6.115 14.743 0.711 1.00 96.88 127 ILE A O 1
ATOM 1004 N N . PRO A 1 128 ? 7.259 14.459 2.617 1.00 96.25 128 PRO A N 1
ATOM 1005 C CA . PRO A 1 128 ? 7.765 15.839 2.626 1.00 96.25 128 PRO A CA 1
ATOM 1006 C C . PRO A 1 128 ? 8.660 16.198 1.429 1.00 96.25 128 PRO A C 1
ATOM 1008 O O . PRO A 1 128 ? 8.873 17.375 1.150 1.00 96.25 128 PRO A O 1
ATOM 1011 N N . LYS A 1 129 ? 9.199 15.194 0.730 1.00 94.81 129 LYS A N 1
ATOM 1012 C CA . LYS A 1 129 ? 10.031 15.355 -0.471 1.00 94.81 129 LYS A CA 1
ATOM 1013 C C . LYS A 1 129 ? 9.217 15.360 -1.767 1.00 94.81 129 LYS A C 1
ATOM 1015 O O . LYS A 1 129 ? 9.807 15.531 -2.828 1.00 94.81 129 LYS A O 1
ATOM 1020 N N . HIS A 1 130 ? 7.901 15.184 -1.663 1.00 93.38 130 HIS A N 1
ATOM 1021 C CA . HIS A 1 130 ? 6.959 15.142 -2.776 1.00 93.38 130 HIS A CA 1
ATOM 1022 C C . HIS A 1 130 ? 5.882 16.229 -2.611 1.00 93.38 130 HIS A C 1
ATOM 1024 O O . HIS A 1 130 ? 4.721 15.927 -2.301 1.00 93.38 130 HIS A O 1
ATOM 1030 N N . PRO A 1 131 ? 6.247 17.522 -2.741 1.00 94.31 131 PRO A N 1
ATOM 1031 C CA . PRO A 1 131 ? 5.299 18.630 -2.609 1.00 94.31 131 PRO A CA 1
ATOM 1032 C C . PRO A 1 131 ? 4.163 18.588 -3.644 1.00 94.31 131 PRO A C 1
ATOM 1034 O O . PRO A 1 131 ? 3.110 19.171 -3.398 1.00 94.31 131 PRO A O 1
ATOM 1037 N N . GLU A 1 132 ? 4.358 17.888 -4.761 1.00 92.88 132 GLU A N 1
ATOM 1038 C CA . GLU A 1 132 ? 3.375 17.664 -5.821 1.00 92.88 132 GLU A CA 1
ATOM 1039 C C . GLU A 1 132 ? 2.213 16.746 -5.418 1.00 92.88 132 GLU A C 1
ATOM 1041 O O . GLU A 1 132 ? 1.182 16.751 -6.090 1.00 92.88 132 GLU A O 1
ATOM 1046 N N . LEU A 1 133 ? 2.344 15.974 -4.330 1.00 94.31 133 LEU A N 1
ATOM 1047 C CA . LEU A 1 133 ? 1.261 15.111 -3.863 1.00 94.31 133 LEU A CA 1
ATOM 1048 C C . LEU A 1 133 ? 0.058 15.942 -3.418 1.00 94.31 133 LEU A C 1
ATOM 1050 O O . LEU A 1 133 ? 0.163 16.823 -2.553 1.00 94.31 133 LEU A O 1
ATOM 1054 N N . THR A 1 134 ? -1.111 15.587 -3.940 1.00 97.50 134 THR A N 1
ATOM 1055 C CA . THR A 1 134 ? -2.383 16.146 -3.483 1.00 97.50 134 THR A CA 1
ATOM 1056 C C . THR A 1 134 ? -2.685 15.712 -2.046 1.00 97.50 134 THR A C 1
ATOM 1058 O O . THR A 1 134 ? -2.161 14.708 -1.557 1.00 97.50 134 THR A O 1
ATOM 1061 N N . GLY A 1 135 ? -3.564 16.451 -1.359 1.00 97.81 135 GLY A N 1
ATOM 1062 C CA . GLY A 1 135 ? -4.041 16.075 -0.022 1.00 97.81 135 GLY A CA 1
ATOM 1063 C C . GLY A 1 135 ? -4.596 14.650 0.008 1.00 97.81 135 GLY A C 1
ATOM 1064 O O . GLY A 1 135 ? -4.189 13.842 0.837 1.00 97.81 135 GLY A O 1
ATOM 1065 N N . THR A 1 136 ? -5.410 14.296 -0.988 1.00 97.19 136 THR A N 1
ATOM 1066 C CA . THR A 1 136 ? -5.981 12.953 -1.151 1.00 97.19 136 THR A CA 1
ATOM 1067 C C . THR A 1 136 ? -4.915 11.868 -1.333 1.00 97.19 136 THR A C 1
ATOM 1069 O O . THR A 1 136 ? -5.043 10.788 -0.761 1.00 97.19 136 THR A O 1
ATOM 1072 N N . GLN A 1 137 ? -3.843 12.132 -2.092 1.00 97.00 137 GLN A N 1
ATOM 1073 C CA . GLN A 1 137 ? -2.738 11.175 -2.245 1.00 97.00 137 GLN A CA 1
ATOM 1074 C C . GLN A 1 137 ? -1.974 10.975 -0.932 1.00 97.00 137 GLN A C 1
ATOM 1076 O O . GLN A 1 137 ? -1.678 9.839 -0.563 1.00 97.00 137 GLN A O 1
ATOM 1081 N N . LYS A 1 138 ? -1.690 12.061 -0.202 1.00 98.38 138 LYS A N 1
ATOM 1082 C CA . LYS A 1 138 ? -1.049 11.993 1.123 1.00 98.38 138 LYS A CA 1
ATOM 1083 C C . LYS A 1 138 ? -1.913 11.213 2.112 1.00 98.38 138 LYS A C 1
ATOM 1085 O O . LYS A 1 138 ? -1.399 10.328 2.792 1.00 98.38 138 LYS A O 1
ATOM 1090 N N . ALA A 1 139 ? -3.215 11.497 2.139 1.00 98.38 139 ALA A N 1
ATOM 1091 C CA . ALA A 1 139 ? -4.181 10.803 2.980 1.00 98.38 139 ALA A CA 1
ATOM 1092 C C . ALA A 1 139 ? -4.216 9.296 2.693 1.00 98.38 139 ALA A C 1
ATOM 1094 O O . ALA A 1 139 ? -4.172 8.509 3.634 1.00 98.38 139 ALA A O 1
ATOM 1095 N N . GLY A 1 140 ? -4.199 8.889 1.418 1.00 98.00 140 GLY A N 1
ATOM 1096 C CA . GLY A 1 140 ? -4.137 7.476 1.030 1.00 98.00 140 GLY A CA 1
ATOM 1097 C C . GLY A 1 140 ? -2.871 6.763 1.525 1.00 98.00 140 GLY A C 1
ATOM 1098 O O . GLY A 1 140 ? -2.965 5.703 2.138 1.00 98.00 140 GLY A O 1
ATOM 1099 N N . LEU A 1 141 ? -1.691 7.369 1.340 1.00 98.25 141 LEU A N 1
ATOM 1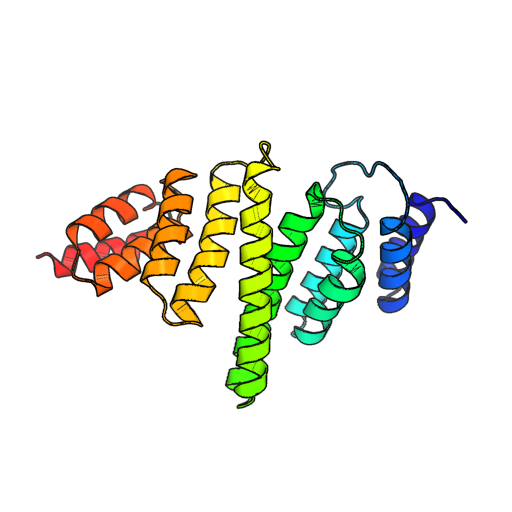100 C CA . LEU A 1 141 ? -0.413 6.805 1.811 1.00 98.25 141 LEU A CA 1
ATOM 1101 C C . LEU A 1 141 ? -0.375 6.642 3.342 1.00 98.25 141 LEU A C 1
ATOM 1103 O O . LEU A 1 141 ? 0.090 5.627 3.863 1.00 98.25 141 LEU A O 1
ATOM 1107 N N . LEU A 1 142 ? -0.869 7.646 4.071 1.00 98.62 142 LEU A N 1
ATOM 1108 C CA . LEU A 1 142 ? -0.943 7.626 5.535 1.00 98.62 142 LEU A CA 1
ATOM 1109 C C . LEU A 1 142 ? -1.970 6.601 6.032 1.00 98.62 142 LEU A C 1
ATOM 1111 O O . LEU A 1 142 ? -1.694 5.859 6.975 1.00 98.62 142 LEU A O 1
ATOM 1115 N N . ASN A 1 143 ? -3.118 6.503 5.359 1.00 98.44 143 ASN A N 1
ATOM 1116 C CA . ASN A 1 143 ? -4.136 5.497 5.635 1.00 98.44 143 ASN A CA 1
ATOM 1117 C C . ASN A 1 143 ? -3.584 4.075 5.500 1.00 98.44 143 ASN A C 1
ATOM 1119 O O . ASN A 1 143 ? -3.757 3.262 6.407 1.00 98.44 143 ASN A O 1
ATOM 1123 N N . ASP A 1 144 ? -2.888 3.786 4.402 1.00 98.25 144 ASP A N 1
ATOM 1124 C CA . ASP A 1 144 ? -2.314 2.464 4.156 1.00 98.25 144 ASP A CA 1
ATOM 1125 C C . ASP A 1 144 ? -1.282 2.075 5.229 1.00 98.25 144 ASP A C 1
ATOM 1127 O O . ASP A 1 144 ? -1.246 0.924 5.677 1.00 98.25 144 ASP A O 1
ATOM 1131 N N . CYS A 1 145 ? -0.505 3.046 5.723 1.00 98.25 145 CYS A N 1
ATOM 1132 C CA . CYS A 1 145 ? 0.387 2.845 6.863 1.00 98.25 145 CYS A CA 1
ATOM 1133 C C . CYS A 1 145 ? -0.393 2.538 8.154 1.00 98.25 145 CYS A C 1
ATOM 1135 O O . CYS A 1 145 ? -0.108 1.542 8.828 1.00 98.25 145 CYS A O 1
ATOM 1137 N N . GLY A 1 146 ? -1.421 3.335 8.466 1.00 98.31 146 GLY A N 1
ATOM 1138 C CA . GLY A 1 146 ? -2.278 3.143 9.640 1.00 98.31 146 GLY A CA 1
ATOM 1139 C C . GLY A 1 146 ? -2.985 1.781 9.663 1.00 98.31 146 GLY A C 1
ATOM 1140 O O . GLY A 1 146 ? -3.111 1.169 10.728 1.00 98.31 146 GLY A O 1
ATOM 1141 N N . LEU A 1 147 ? -3.372 1.246 8.498 1.00 97.56 147 LEU A N 1
ATOM 1142 C CA . LEU A 1 147 ? -4.003 -0.075 8.380 1.00 97.56 147 LEU A CA 1
ATOM 1143 C C . LEU A 1 147 ? -3.112 -1.203 8.911 1.00 97.56 147 LEU A C 1
ATOM 1145 O O . LEU A 1 147 ? -3.626 -2.143 9.524 1.00 97.56 147 LEU A O 1
ATOM 1149 N N . MET A 1 148 ? -1.791 -1.118 8.714 1.00 97.94 148 MET A N 1
ATOM 1150 C CA . MET A 1 148 ? -0.866 -2.123 9.243 1.00 97.94 148 MET A CA 1
ATOM 1151 C C . MET A 1 148 ? -0.894 -2.152 10.765 1.00 97.94 148 MET A C 1
ATOM 1153 O O . MET A 1 148 ? -1.070 -3.221 11.353 1.00 97.94 148 MET A O 1
ATOM 1157 N N . PHE A 1 149 ? -0.753 -0.987 11.397 1.00 98.31 149 PHE A N 1
ATOM 1158 C CA . PHE A 1 149 ? -0.766 -0.878 12.853 1.00 98.31 149 PHE A CA 1
ATOM 1159 C C . PHE A 1 149 ? -2.104 -1.329 13.434 1.00 98.31 149 PHE A C 1
ATOM 1161 O O . PHE A 1 149 ? -2.122 -2.132 14.364 1.00 98.31 149 PHE A O 1
ATOM 1168 N N . HIS A 1 150 ? -3.212 -0.926 12.808 1.00 96.69 150 HIS A N 1
ATOM 1169 C CA . HIS A 1 150 ? -4.551 -1.282 13.259 1.00 96.69 150 HIS A CA 1
ATOM 1170 C C . HIS A 1 150 ? -4.810 -2.795 13.194 1.00 96.69 150 HIS A C 1
ATOM 1172 O O . HIS A 1 150 ? -5.198 -3.395 14.192 1.00 96.69 150 HIS A O 1
ATOM 1178 N N . TYR A 1 151 ? -4.606 -3.423 12.033 1.00 95.00 151 TYR A N 1
ATOM 1179 C CA . TYR A 1 151 ? -5.105 -4.782 11.791 1.00 95.00 151 TYR A CA 1
ATOM 1180 C C . TYR A 1 151 ? -4.058 -5.890 11.949 1.00 95.00 151 TYR A C 1
ATOM 1182 O O . TYR A 1 151 ? -4.433 -7.049 12.127 1.00 95.00 151 TYR A O 1
ATOM 1190 N N . HIS A 1 152 ? -2.763 -5.568 11.887 1.00 96.00 152 HIS A N 1
ATOM 1191 C CA . HIS A 1 152 ? -1.694 -6.576 11.902 1.00 96.00 152 HIS A CA 1
ATOM 1192 C C . HIS A 1 152 ? -0.735 -6.459 13.090 1.00 96.00 152 HIS A C 1
ATOM 1194 O O . HIS A 1 152 ? -0.064 -7.443 13.408 1.00 96.00 152 HIS A O 1
ATOM 1200 N N . PHE A 1 153 ? -0.686 -5.303 13.762 1.00 96.56 153 PHE A N 1
ATOM 1201 C CA . PHE A 1 153 ? 0.124 -5.100 14.972 1.00 96.56 153 PHE A CA 1
ATOM 1202 C C . PHE A 1 153 ? -0.698 -4.782 16.229 1.00 96.56 153 PHE A C 1
ATOM 1204 O O . PHE A 1 153 ? -0.111 -4.735 17.304 1.00 96.56 153 PHE A O 1
ATOM 1211 N N . ASP A 1 154 ? -2.022 -4.625 16.104 1.00 95.56 154 ASP A N 1
ATOM 1212 C CA . ASP A 1 154 ? -2.943 -4.279 17.202 1.00 95.56 154 ASP A CA 1
ATOM 1213 C C . ASP A 1 154 ? -2.536 -3.000 17.964 1.00 95.56 154 ASP A C 1
ATOM 1215 O O . ASP A 1 154 ? -2.776 -2.841 19.158 1.00 95.56 154 ASP A O 1
ATOM 1219 N N . ASP A 1 155 ? -1.913 -2.060 17.251 1.00 97.44 155 ASP A N 1
ATOM 1220 C CA . ASP A 1 155 ? -1.470 -0.769 17.771 1.00 97.44 155 ASP A CA 1
ATOM 1221 C C . ASP A 1 155 ? -2.395 0.336 17.246 1.00 97.44 155 ASP A C 1
ATOM 1223 O O . ASP A 1 155 ? -2.121 1.033 16.264 1.00 97.44 155 ASP A O 1
ATOM 1227 N N . LYS A 1 156 ? -3.567 0.445 17.877 1.00 96.50 156 LYS A N 1
ATOM 1228 C CA . LYS A 1 156 ? -4.609 1.405 17.478 1.00 96.50 156 LYS A CA 1
ATOM 1229 C C . LYS A 1 156 ? -4.231 2.855 17.761 1.00 96.50 156 LYS A C 1
ATOM 1231 O O . LYS A 1 156 ? -4.814 3.743 17.143 1.00 96.50 156 LYS A O 1
ATOM 1236 N N . ASP A 1 157 ? -3.304 3.094 18.683 1.00 97.25 157 ASP A N 1
ATOM 1237 C CA . ASP A 1 157 ? -2.826 4.441 18.992 1.00 97.25 157 ASP A CA 1
ATOM 1238 C C . ASP A 1 157 ? -1.919 4.942 17.870 1.00 97.25 157 ASP A C 1
ATOM 1240 O O . ASP A 1 157 ? -2.229 5.968 17.266 1.00 97.25 157 ASP A O 1
ATOM 1244 N N . THR A 1 158 ? -0.922 4.150 17.467 1.00 98.12 158 THR A N 1
ATOM 1245 C CA . THR A 1 158 ? -0.084 4.477 16.304 1.00 98.12 158 THR A CA 1
ATOM 1246 C C . THR A 1 158 ? -0.912 4.549 15.017 1.00 98.12 158 THR A C 1
ATOM 1248 O O . THR A 1 158 ? -0.707 5.426 14.179 1.00 98.12 158 THR A O 1
ATOM 1251 N N . ALA A 1 159 ? -1.900 3.662 14.845 1.00 98.50 159 ALA A N 1
ATOM 1252 C CA . ALA A 1 159 ? -2.815 3.751 13.708 1.00 98.50 159 ALA A CA 1
ATOM 1253 C C . ALA A 1 159 ? -3.584 5.083 13.686 1.00 98.50 159 ALA A C 1
ATOM 1255 O O . ALA A 1 159 ? -3.701 5.699 12.626 1.00 98.50 159 ALA A O 1
ATOM 1256 N N . MET A 1 160 ? -4.082 5.536 14.844 1.00 98.25 160 MET A N 1
ATOM 1257 C CA . MET A 1 160 ? -4.785 6.813 14.967 1.00 98.25 160 MET A CA 1
ATOM 1258 C C . MET A 1 160 ? -3.879 7.992 14.605 1.00 98.25 160 MET A C 1
ATOM 1260 O O . MET A 1 160 ? -4.330 8.858 13.867 1.00 98.25 160 MET A O 1
ATOM 1264 N N . GLU A 1 161 ? -2.609 7.996 15.021 1.00 98.50 161 GLU A N 1
ATOM 1265 C CA . GLU A 1 161 ? -1.656 9.056 14.651 1.00 98.50 161 GLU A CA 1
ATOM 1266 C C . GLU A 1 161 ? -1.510 9.204 13.127 1.00 98.50 161 GLU A C 1
ATOM 1268 O O . GLU A 1 161 ? -1.479 10.321 12.603 1.00 98.50 161 GLU A O 1
ATOM 1273 N N . TYR A 1 162 ? -1.441 8.089 12.390 1.00 98.62 162 TYR A N 1
ATOM 1274 C CA . TYR A 1 162 ? -1.380 8.129 10.925 1.00 98.62 162 TYR A CA 1
ATOM 1275 C C . TYR A 1 162 ? -2.706 8.541 10.294 1.00 98.62 162 TYR A C 1
ATOM 1277 O O . TYR A 1 162 ? -2.712 9.311 9.332 1.00 98.62 162 TYR A O 1
ATOM 1285 N N . TYR A 1 163 ? -3.833 8.063 10.823 1.00 98.62 163 TYR A N 1
ATOM 1286 C CA . TYR A 1 163 ? -5.135 8.478 10.316 1.00 98.62 163 TYR A CA 1
ATOM 1287 C C . TYR A 1 163 ? -5.401 9.965 10.566 1.00 98.62 163 TYR A C 1
ATOM 1289 O O . TYR A 1 163 ? -5.925 10.628 9.678 1.00 98.62 163 TYR A O 1
ATOM 1297 N N . GLU A 1 164 ? -5.011 10.511 11.717 1.00 98.50 164 GLU A N 1
ATOM 1298 C CA . GLU A 1 164 ? -5.136 11.938 12.029 1.00 98.50 164 GLU A CA 1
ATOM 1299 C C . GLU A 1 164 ? -4.297 12.790 11.073 1.00 98.50 164 GLU A C 1
ATOM 1301 O O . GLU A 1 164 ? -4.831 13.723 10.479 1.00 98.50 164 GLU A O 1
ATOM 1306 N N . GLN A 1 165 ? -3.045 12.407 10.799 1.00 98.62 165 GLN A N 1
ATOM 1307 C CA . GLN A 1 165 ? -2.238 13.058 9.756 1.00 98.62 165 GLN A CA 1
ATOM 1308 C C . GLN A 1 165 ? -2.893 12.956 8.368 1.00 98.62 165 GLN A C 1
ATOM 1310 O O . GLN A 1 165 ? -2.868 13.906 7.583 1.00 98.62 165 GLN A O 1
ATOM 1315 N N . GLY A 1 166 ? -3.491 11.805 8.042 1.00 98.56 166 GLY A N 1
ATOM 1316 C CA . GLY A 1 166 ? -4.227 11.624 6.791 1.00 98.56 166 GLY A CA 1
ATOM 1317 C C . GLY A 1 166 ? -5.455 12.531 6.705 1.00 98.56 166 GLY A C 1
ATOM 1318 O O . GLY A 1 166 ? -5.729 13.106 5.654 1.00 98.56 166 GLY A O 1
ATOM 1319 N N . TYR A 1 167 ? -6.155 12.711 7.823 1.00 98.31 167 TYR A N 1
ATOM 1320 C CA . TYR A 1 167 ? -7.326 13.574 7.940 1.00 98.31 167 TYR A CA 1
ATOM 1321 C C . TYR A 1 167 ? -6.942 15.054 7.854 1.00 98.31 167 TYR A C 1
ATOM 1323 O O . TYR A 1 167 ? -7.660 15.834 7.239 1.00 98.31 167 TYR A O 1
ATOM 1331 N N . GLU A 1 168 ? -5.796 15.449 8.409 1.00 98.25 168 GLU A N 1
ATOM 1332 C CA . GLU A 1 168 ? -5.239 16.793 8.221 1.00 98.25 168 GLU A CA 1
ATOM 1333 C C . GLU A 1 168 ? -4.915 17.078 6.747 1.00 98.25 168 GLU A C 1
ATOM 1335 O O . GLU A 1 168 ? -5.119 18.198 6.276 1.00 98.25 168 GLU A O 1
ATOM 1340 N N . ALA A 1 169 ? -4.441 16.071 6.004 1.00 97.94 169 ALA A N 1
ATOM 1341 C CA . ALA A 1 169 ? -4.142 16.206 4.580 1.00 97.94 169 ALA A CA 1
ATOM 1342 C C . ALA A 1 169 ? -5.404 16.279 3.700 1.00 97.94 169 ALA A C 1
ATOM 1344 O O . ALA A 1 169 ? -5.428 17.042 2.731 1.00 97.94 169 ALA A O 1
ATOM 1345 N N . ASP A 1 170 ? -6.434 15.493 4.018 1.00 98.06 170 ASP A N 1
ATOM 1346 C CA . ASP A 1 170 ? -7.737 15.514 3.348 1.00 98.06 170 ASP A CA 1
ATOM 1347 C C . ASP A 1 170 ? -8.859 15.114 4.330 1.00 98.06 170 ASP A C 1
ATOM 1349 O O . ASP A 1 170 ? -9.129 13.922 4.522 1.00 98.06 170 ASP A O 1
ATOM 1353 N N . PRO A 1 171 ? -9.568 16.100 4.916 1.00 97.19 171 PRO A N 1
ATOM 1354 C CA . PRO A 1 171 ? -10.652 15.855 5.873 1.00 97.19 171 PRO A CA 1
ATOM 1355 C C . PRO A 1 171 ? -11.880 15.145 5.289 1.00 97.19 171 PRO A C 1
ATOM 1357 O O . PRO A 1 171 ? -12.807 14.809 6.027 1.00 97.19 171 PRO A O 1
ATOM 1360 N N . THR A 1 172 ? -11.931 14.968 3.966 1.00 96.19 172 THR A N 1
ATOM 1361 C CA . THR A 1 172 ? -13.033 14.308 3.257 1.00 96.19 172 THR A CA 1
ATOM 1362 C C . THR A 1 172 ? -12.644 12.933 2.720 1.00 96.19 172 THR A C 1
ATOM 1364 O O . THR A 1 172 ? -13.482 12.255 2.118 1.00 96.19 172 THR A O 1
ATOM 1367 N N . HIS A 1 173 ? -11.405 12.485 2.962 1.00 97.31 173 HIS A N 1
ATOM 1368 C CA . HIS A 1 173 ? -10.909 11.212 2.460 1.00 97.31 173 HIS A CA 1
ATOM 1369 C C . HIS A 1 173 ? -11.670 10.031 3.090 1.00 97.31 173 HIS A C 1
ATOM 1371 O O . HIS A 1 173 ? -11.606 9.826 4.307 1.00 97.31 173 HIS A O 1
ATOM 1377 N N . PRO A 1 174 ? -12.374 9.212 2.290 1.00 96.44 174 PRO A N 1
ATOM 1378 C CA . PRO A 1 174 ? -13.353 8.273 2.823 1.00 96.44 174 PRO A CA 1
ATOM 1379 C C . PRO A 1 174 ? -12.743 7.148 3.656 1.00 96.44 174 PRO A C 1
ATOM 1381 O O . PRO A 1 174 ? -13.296 6.818 4.703 1.00 96.44 174 PRO A O 1
ATOM 1384 N N . ASP A 1 175 ? -11.592 6.595 3.262 1.00 97.12 175 ASP A N 1
ATOM 1385 C CA . ASP A 1 175 ? -10.952 5.508 4.017 1.00 97.12 175 ASP A CA 1
ATOM 1386 C C . ASP A 1 175 ? -10.430 5.967 5.382 1.00 97.12 175 ASP A C 1
ATOM 1388 O O . ASP A 1 175 ? -10.634 5.288 6.389 1.00 97.12 175 ASP A O 1
ATOM 1392 N N . VAL A 1 176 ? -9.847 7.165 5.438 1.00 97.88 176 VAL A N 1
ATOM 1393 C CA . VAL A 1 176 ? -9.365 7.782 6.676 1.00 97.88 176 VAL A CA 1
ATOM 1394 C C . VAL A 1 176 ? -10.545 8.059 7.603 1.00 97.88 176 VAL A C 1
ATOM 1396 O O . VAL A 1 176 ? -10.534 7.625 8.755 1.00 97.88 176 VAL A O 1
ATOM 1399 N N . CYS A 1 177 ? -11.597 8.720 7.103 1.00 97.94 177 CYS A N 1
ATOM 1400 C CA . CYS A 1 177 ? -12.800 8.999 7.888 1.00 97.94 177 CYS A CA 1
ATOM 1401 C C . CYS A 1 177 ? -13.442 7.713 8.424 1.00 97.94 177 CYS A C 1
ATOM 1403 O O . CYS A 1 177 ? -13.839 7.663 9.592 1.00 97.94 177 CYS A O 1
ATOM 1405 N N . LEU A 1 178 ? -13.516 6.664 7.598 1.00 97.50 178 LEU A N 1
ATOM 1406 C CA . LEU A 1 178 ? -14.044 5.365 8.000 1.00 97.50 178 LEU A CA 1
ATOM 1407 C C . LEU A 1 178 ? -13.203 4.739 9.120 1.00 97.50 178 LEU A C 1
ATOM 1409 O O . LEU A 1 178 ? -13.760 4.274 10.116 1.00 97.50 178 LEU A O 1
ATOM 1413 N N . ASN A 1 179 ? -11.876 4.741 8.982 1.00 97.88 179 ASN A N 1
ATOM 1414 C CA . ASN A 1 179 ? -10.967 4.124 9.946 1.00 97.88 179 ASN A CA 1
ATOM 1415 C C . ASN A 1 179 ? -10.930 4.871 11.286 1.00 97.88 179 ASN A C 1
ATOM 1417 O O . ASN A 1 179 ? -11.029 4.228 12.336 1.00 97.88 179 ASN A O 1
ATOM 1421 N N . ILE A 1 180 ? -10.902 6.208 11.271 1.00 98.19 180 ILE A N 1
ATOM 1422 C CA . ILE A 1 180 ? -11.057 7.018 12.490 1.00 98.19 180 ILE A CA 1
ATOM 1423 C C . ILE A 1 180 ? -12.420 6.738 13.121 1.00 98.19 180 ILE A C 1
ATOM 1425 O O . ILE A 1 180 ? -12.495 6.439 14.312 1.00 98.19 180 ILE A O 1
ATOM 1429 N N . GLY A 1 181 ? -13.498 6.781 12.331 1.00 97.50 181 GLY A N 1
ATOM 1430 C CA . GLY A 1 181 ? -14.855 6.530 12.813 1.00 97.50 181 GLY A CA 1
ATOM 1431 C C . GLY A 1 181 ? -15.002 5.167 13.493 1.00 97.50 181 GLY A C 1
ATOM 1432 O O . GLY A 1 181 ? -15.616 5.082 14.556 1.00 97.50 181 GLY A O 1
ATOM 1433 N N . ARG A 1 182 ? -14.386 4.112 12.940 1.00 96.81 182 ARG A N 1
ATOM 1434 C CA . ARG A 1 182 ? -14.356 2.768 13.546 1.00 96.81 182 ARG A CA 1
ATOM 1435 C C . ARG A 1 182 ? -13.649 2.764 14.895 1.00 96.81 182 ARG A C 1
ATOM 1437 O O . ARG A 1 182 ? -14.239 2.305 15.870 1.00 96.81 182 ARG A O 1
ATOM 1444 N N . ILE A 1 183 ? -12.435 3.313 14.974 1.00 97.12 183 ILE A N 1
ATOM 1445 C CA . ILE A 1 183 ? -11.680 3.339 16.235 1.00 97.12 183 ILE A CA 1
ATOM 1446 C C . ILE A 1 183 ? -12.411 4.181 17.290 1.00 97.12 183 ILE A C 1
ATOM 1448 O O . ILE A 1 183 ? -12.497 3.775 18.447 1.00 97.12 183 ILE A O 1
ATOM 1452 N N . GLN A 1 184 ? -12.976 5.331 16.915 1.00 97.50 184 GLN A N 1
ATOM 1453 C CA . GLN A 1 184 ? -13.727 6.167 17.856 1.00 97.50 184 GLN A CA 1
ATOM 1454 C C . GLN A 1 184 ? -15.012 5.474 18.332 1.00 97.50 184 GLN A C 1
ATOM 1456 O O . GLN A 1 184 ? -15.315 5.506 19.524 1.00 97.50 184 GLN A O 1
ATOM 1461 N N . MET A 1 185 ? -15.719 4.767 17.443 1.00 96.12 185 MET A N 1
ATOM 1462 C CA . MET A 1 185 ? -16.876 3.949 17.817 1.00 96.12 185 MET A CA 1
ATOM 1463 C C . MET A 1 185 ? -16.491 2.834 18.802 1.00 96.12 185 MET A C 1
ATOM 1465 O O . MET A 1 185 ? -17.180 2.649 19.802 1.00 96.12 185 MET A O 1
ATOM 1469 N N . GLU A 1 186 ? -15.380 2.126 18.568 1.00 94.19 186 GLU A N 1
ATOM 1470 C CA . GLU A 1 186 ? -14.857 1.105 19.493 1.00 94.19 186 GLU A CA 1
ATOM 1471 C C . GLU A 1 186 ? -14.469 1.688 20.859 1.00 94.19 186 GLU A C 1
ATOM 1473 O O . GLU A 1 186 ? -14.656 1.040 21.887 1.00 94.19 186 GLU A O 1
ATOM 1478 N N . ARG A 1 187 ? -13.975 2.930 20.883 1.00 95.19 187 ARG A N 1
ATOM 1479 C CA . ARG A 1 187 ? -13.641 3.675 22.108 1.00 95.19 187 ARG A CA 1
ATOM 1480 C C . ARG A 1 187 ? -14.865 4.261 22.823 1.00 95.19 187 ARG A C 1
ATOM 1482 O O . ARG A 1 187 ? -14.695 4.927 23.841 1.00 95.19 187 ARG A O 1
ATOM 1489 N N . GLY A 1 188 ? -16.078 4.063 22.299 1.00 96.31 188 GLY A N 1
ATOM 1490 C CA . GLY A 1 188 ? -17.312 4.652 22.834 1.00 96.31 188 GLY A CA 1
ATOM 1491 C C . GLY A 1 188 ? -17.446 6.163 22.604 1.00 96.31 188 GLY A C 1
ATOM 1492 O O . GLY A 1 188 ? -18.357 6.785 23.140 1.00 96.31 188 GLY A O 1
ATOM 1493 N N . LYS A 1 189 ? -16.561 6.754 21.795 1.00 97.31 189 LYS A N 1
ATOM 1494 C CA . LYS A 1 189 ? -16.514 8.180 21.442 1.00 97.31 189 LYS A CA 1
ATOM 1495 C C . LYS A 1 189 ? -17.413 8.451 20.235 1.00 97.31 189 LYS A C 1
ATOM 1497 O O . LYS A 1 189 ? -16.955 8.686 19.113 1.00 97.31 189 LYS A O 1
ATOM 1502 N N . LEU A 1 190 ? -18.718 8.277 20.443 1.00 97.75 190 LEU A N 1
ATOM 1503 C CA . LEU A 1 190 ? -19.706 8.262 19.362 1.00 97.75 190 LEU A CA 1
ATOM 1504 C C . LEU A 1 190 ? -19.906 9.651 18.734 1.00 97.75 190 LEU A C 1
ATOM 1506 O O . LEU A 1 190 ? -20.130 9.744 17.527 1.00 97.75 190 LEU A O 1
ATOM 1510 N N . GLU A 1 191 ? -19.793 10.723 19.519 1.00 97.00 191 GLU A N 1
ATOM 1511 C CA . GLU A 1 191 ? -19.821 12.114 19.056 1.00 97.00 191 GLU A CA 1
ATOM 1512 C C . GLU A 1 191 ? -18.699 12.397 18.047 1.00 97.00 191 GLU A C 1
ATOM 1514 O O . GLU A 1 191 ? -18.938 12.957 16.972 1.00 97.00 191 GLU A O 1
ATOM 1519 N N . GLU A 1 192 ? -17.469 12.002 18.377 1.00 96.12 192 GLU A N 1
ATOM 1520 C CA . GLU A 1 192 ? -16.310 12.174 17.507 1.00 96.12 192 GLU A CA 1
ATOM 1521 C C . GLU A 1 192 ? -16.415 11.312 16.252 1.00 96.12 192 GLU A C 1
ATOM 1523 O O . GLU A 1 192 ? -16.137 11.809 15.159 1.00 96.12 192 GLU A O 1
ATOM 1528 N N . ALA A 1 193 ? -16.856 10.058 16.395 1.00 97.31 193 ALA A N 1
ATOM 1529 C CA . ALA A 1 193 ? -17.085 9.168 15.262 1.00 97.31 193 ALA A CA 1
ATOM 1530 C C . ALA A 1 193 ? -18.098 9.773 14.276 1.00 97.31 193 ALA A C 1
ATOM 1532 O O . ALA A 1 193 ? -17.833 9.835 13.077 1.00 97.31 193 ALA A O 1
ATOM 1533 N N . GLU A 1 194 ? -19.233 10.275 14.773 1.00 97.19 194 GLU A N 1
ATOM 1534 C CA . GLU A 1 194 ? -20.251 10.921 13.942 1.00 97.19 194 GLU A CA 1
ATOM 1535 C C . GLU A 1 194 ? -19.697 12.147 13.207 1.00 97.19 194 GLU A C 1
ATOM 1537 O O . GLU A 1 194 ? -19.902 12.280 11.998 1.00 97.19 194 GLU A O 1
ATOM 1542 N N . ARG A 1 195 ? -18.978 13.024 13.918 1.00 96.31 195 ARG A N 1
ATOM 1543 C CA . ARG A 1 195 ? -18.395 14.244 13.344 1.00 96.31 195 ARG A CA 1
ATOM 1544 C C . ARG A 1 195 ? -17.448 13.934 12.187 1.00 96.31 195 ARG A C 1
ATOM 1546 O O . ARG A 1 195 ? -17.537 14.586 11.152 1.00 96.31 195 ARG A O 1
ATOM 1553 N N . VAL A 1 196 ? -16.558 12.957 12.361 1.00 96.56 196 VAL A N 1
ATOM 1554 C CA . VAL A 1 196 ? -15.568 12.594 11.336 1.00 96.56 196 VAL A CA 1
ATOM 1555 C C . VAL A 1 196 ? -16.235 11.926 10.132 1.00 96.56 196 VAL A C 1
ATOM 1557 O O . VAL A 1 196 ? -15.943 12.281 8.992 1.00 96.56 196 VAL A O 1
ATOM 1560 N N . LEU A 1 197 ? -17.176 11.005 10.360 1.00 96.56 197 LEU A N 1
ATOM 1561 C CA . LEU A 1 197 ? -17.874 10.296 9.280 1.00 96.56 197 LEU A CA 1
ATOM 1562 C C . LEU A 1 197 ? -18.788 11.219 8.461 1.00 96.56 197 LEU A C 1
ATOM 1564 O O . LEU A 1 197 ? -18.937 11.028 7.254 1.00 96.56 197 LEU A O 1
ATOM 1568 N N . ALA A 1 198 ? -19.382 12.241 9.085 1.00 94.38 198 ALA A N 1
ATOM 1569 C CA . ALA A 1 198 ? -20.236 13.205 8.392 1.00 94.38 198 ALA A CA 1
ATOM 1570 C C . ALA A 1 198 ? -19.498 13.969 7.276 1.00 94.38 198 ALA A C 1
ATOM 1572 O O . ALA A 1 198 ? -20.119 14.304 6.267 1.00 94.38 198 ALA A O 1
ATOM 1573 N N . GLY A 1 199 ? -18.185 14.191 7.424 1.00 89.38 199 GLY A N 1
ATOM 1574 C CA . GLY A 1 199 ? -17.346 14.854 6.420 1.00 89.38 199 GLY A CA 1
ATOM 1575 C C . GLY A 1 199 ? -17.141 14.053 5.128 1.00 89.38 199 GLY A C 1
ATOM 1576 O O . GLY A 1 199 ? -16.782 14.637 4.110 1.00 89.38 199 GLY A O 1
ATOM 1577 N N . SER A 1 200 ? -17.418 12.743 5.135 1.00 92.75 200 SER A N 1
ATOM 1578 C CA . SER A 1 200 ? -17.198 11.849 3.986 1.00 92.75 200 SER A CA 1
ATOM 1579 C C . SER A 1 200 ? -18.400 10.939 3.675 1.00 92.75 200 SER A C 1
ATOM 1581 O O . SER A 1 200 ? -18.279 9.836 3.149 1.00 92.75 200 SER A O 1
ATOM 1583 N N . VAL A 1 201 ? -19.617 11.410 3.969 1.00 93.06 201 VAL A N 1
ATOM 1584 C CA . VAL A 1 201 ? -20.867 10.629 3.838 1.00 93.06 201 VAL A CA 1
ATOM 1585 C C . VAL A 1 201 ? -21.228 10.217 2.401 1.00 93.06 201 VAL A C 1
ATOM 1587 O O . VAL A 1 201 ? -22.174 9.465 2.194 1.00 93.06 201 VAL A O 1
ATOM 1590 N N . GLN A 1 202 ? -20.502 10.707 1.397 1.00 92.31 202 GLN A N 1
ATOM 1591 C CA . GLN A 1 202 ? -20.783 10.405 -0.009 1.00 92.31 202 GLN A CA 1
ATOM 1592 C C . GLN A 1 202 ? -20.481 8.944 -0.379 1.00 92.31 202 GLN A C 1
ATOM 1594 O O . GLN A 1 202 ? -20.987 8.467 -1.391 1.00 92.31 202 GLN A O 1
ATOM 1599 N N . ARG A 1 203 ? -19.670 8.230 0.419 1.00 94.19 203 ARG A N 1
ATOM 1600 C CA . ARG A 1 203 ? -19.400 6.799 0.225 1.00 94.19 203 ARG A CA 1
ATOM 1601 C C . ARG A 1 203 ? -20.372 5.953 1.049 1.00 94.19 203 ARG A C 1
ATOM 1603 O O . ARG A 1 203 ? -20.581 6.217 2.233 1.00 94.19 203 ARG A O 1
ATOM 1610 N N . ASP A 1 204 ? -20.956 4.929 0.431 1.00 94.31 204 ASP A N 1
ATOM 1611 C CA . ASP A 1 204 ? -22.051 4.146 1.022 1.00 94.31 204 ASP A CA 1
ATOM 1612 C C . ASP A 1 204 ? -21.694 3.482 2.361 1.00 94.31 204 ASP A C 1
ATOM 1614 O O . ASP A 1 204 ? -22.502 3.490 3.292 1.00 94.31 204 ASP A O 1
ATOM 1618 N N . ASP A 1 205 ? -20.479 2.951 2.485 1.00 94.50 205 ASP A N 1
ATOM 1619 C CA . ASP A 1 205 ? -19.969 2.316 3.705 1.00 94.50 205 ASP A CA 1
ATOM 1620 C C . ASP A 1 205 ? -19.718 3.329 4.839 1.00 94.50 205 ASP A C 1
ATOM 1622 O O . ASP A 1 205 ? -19.986 3.035 6.008 1.00 94.50 205 ASP A O 1
ATOM 1626 N N . VAL A 1 206 ? -19.278 4.548 4.510 1.00 95.44 206 VAL A N 1
ATOM 1627 C CA . VAL A 1 206 ? -19.179 5.666 5.460 1.00 95.44 206 VAL A CA 1
ATOM 1628 C C . VAL A 1 206 ? -20.577 6.061 5.931 1.00 95.44 206 VAL A C 1
ATOM 1630 O O . VAL A 1 206 ? -20.811 6.203 7.134 1.00 95.44 206 VAL A O 1
ATOM 1633 N N . ALA A 1 207 ? -21.533 6.184 5.005 1.00 96.00 207 ALA A N 1
ATOM 1634 C CA . ALA A 1 207 ? -22.921 6.501 5.330 1.00 96.00 207 ALA A CA 1
ATOM 1635 C C . ALA A 1 207 ? -23.575 5.417 6.202 1.00 96.00 207 ALA A C 1
ATOM 1637 O O . ALA A 1 207 ? -24.346 5.732 7.115 1.00 96.00 207 ALA A O 1
ATOM 1638 N N . GLU A 1 208 ? -23.272 4.145 5.951 1.00 96.88 208 GLU A N 1
ATOM 1639 C CA . GLU A 1 208 ? -23.733 3.021 6.763 1.00 96.88 208 GLU A CA 1
ATOM 1640 C C . GLU A 1 208 ? -23.176 3.076 8.184 1.00 96.88 208 GLU A C 1
ATOM 1642 O O . GLU A 1 208 ? -23.950 3.028 9.149 1.00 96.88 208 GLU A O 1
ATOM 1647 N N . LEU A 1 209 ? -21.860 3.251 8.331 1.00 96.44 209 LEU A N 1
ATOM 1648 C CA . LEU A 1 209 ? -21.243 3.361 9.649 1.00 96.44 209 LEU A CA 1
ATOM 1649 C C . LEU A 1 209 ? -21.776 4.578 10.416 1.00 96.44 209 LEU A C 1
ATOM 1651 O O . LEU A 1 209 ? -22.083 4.471 11.603 1.00 96.44 209 LEU A O 1
ATOM 1655 N N . LEU A 1 210 ? -21.979 5.708 9.736 1.00 97.19 210 LEU A N 1
ATOM 1656 C CA . LEU A 1 210 ? -22.569 6.907 10.328 1.00 97.19 210 LEU A CA 1
ATOM 1657 C C . LEU A 1 210 ? -23.985 6.649 10.866 1.00 97.19 210 LEU A C 1
ATOM 1659 O O . LEU A 1 210 ? -24.311 7.073 11.978 1.00 97.19 210 LEU A O 1
ATOM 1663 N N . ARG A 1 211 ? -24.834 5.930 10.115 1.00 97.31 211 ARG A N 1
ATOM 1664 C CA . ARG A 1 211 ? -26.174 5.532 10.589 1.00 97.31 211 ARG A CA 1
ATOM 1665 C C . ARG A 1 211 ? -26.084 4.663 11.842 1.00 97.31 2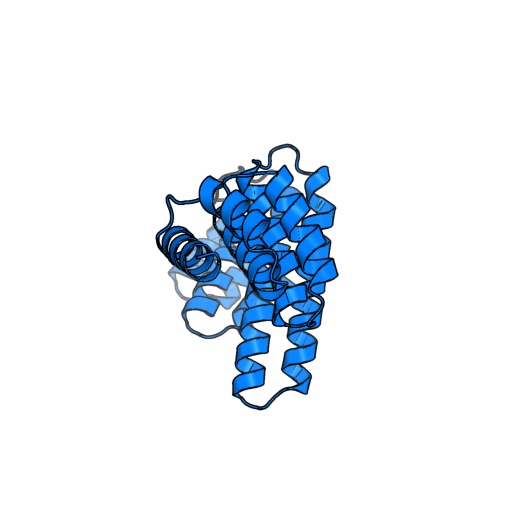11 ARG A C 1
ATOM 1667 O O . ARG A 1 211 ? -26.842 4.891 12.787 1.00 97.31 211 ARG A O 1
ATOM 1674 N N . ARG A 1 212 ? -25.146 3.712 11.871 1.00 97.00 212 ARG A N 1
ATOM 1675 C CA . ARG A 1 212 ? -24.911 2.849 13.036 1.00 97.00 212 ARG A CA 1
ATOM 1676 C C . ARG A 1 212 ? -24.487 3.661 14.260 1.00 97.00 212 ARG A C 1
ATOM 1678 O O . ARG A 1 212 ? -25.123 3.527 15.302 1.00 97.00 212 ARG A O 1
ATOM 1685 N N . VAL A 1 213 ? -23.497 4.543 14.126 1.00 96.88 213 VAL A N 1
ATOM 1686 C CA . VAL A 1 213 ? -23.035 5.418 15.220 1.00 96.88 213 VAL A CA 1
ATOM 1687 C C . VAL A 1 213 ? -24.194 6.252 15.774 1.00 96.88 213 VAL A C 1
ATOM 1689 O O . VAL A 1 213 ? -24.434 6.246 16.979 1.00 96.88 213 VAL A O 1
ATOM 1692 N N . ARG A 1 214 ? -24.990 6.883 14.901 1.00 96.25 214 ARG A N 1
ATOM 1693 C CA . ARG A 1 214 ? -26.172 7.667 15.304 1.00 96.25 214 ARG A CA 1
ATOM 1694 C C . ARG A 1 214 ? -27.228 6.849 16.038 1.00 96.25 214 ARG A C 1
ATOM 1696 O O . ARG A 1 214 ? -27.916 7.393 16.895 1.00 96.25 214 ARG A O 1
ATOM 1703 N N . SER A 1 215 ? -27.390 5.572 15.693 1.00 96.38 215 SER A N 1
ATOM 1704 C CA . SER A 1 215 ? -28.329 4.687 16.389 1.00 96.38 215 SER A CA 1
ATOM 1705 C C . SER A 1 215 ? -27.861 4.323 17.797 1.00 96.38 215 SER A C 1
ATOM 1707 O O . SER A 1 215 ? -28.694 4.223 18.684 1.00 96.38 215 SER A O 1
ATOM 1709 N N . MET A 1 216 ? -26.547 4.191 18.015 1.00 94.88 216 MET A N 1
ATOM 1710 C CA . MET A 1 216 ? -25.965 3.852 19.320 1.00 94.88 216 MET A CA 1
ATOM 1711 C C . MET A 1 216 ? -25.978 5.022 20.314 1.00 94.88 216 MET A C 1
ATOM 1713 O O . MET A 1 216 ? -25.827 4.799 21.510 1.00 94.88 216 MET A O 1
ATOM 1717 N N . ARG A 1 217 ? -26.125 6.262 19.827 1.00 90.25 217 ARG A N 1
ATOM 1718 C CA . ARG A 1 217 ? -26.218 7.476 20.659 1.00 90.25 217 ARG A CA 1
ATOM 1719 C C . ARG A 1 217 ? -27.621 7.748 21.207 1.00 90.25 217 ARG A C 1
ATOM 1721 O O . ARG A 1 217 ? -27.752 8.578 22.102 1.00 90.25 217 ARG A O 1
ATOM 1728 N N . LYS A 1 218 ? -28.649 7.147 20.605 1.00 79.88 218 LYS A N 1
ATOM 1729 C CA . LYS A 1 218 ? -30.055 7.323 20.991 1.00 79.88 218 LYS A CA 1
ATOM 1730 C C . LYS A 1 218 ? -30.417 6.390 22.133 1.00 79.88 218 LYS A C 1
ATOM 1732 O O . LYS A 1 218 ? -31.196 6.849 22.994 1.00 79.88 218 LYS A O 1
#

Sequence (218 aa):
PDWAEAWHYLGVAQLEGGKRDEALKSFTKAASRDYAWPDLLNESPWSRLTAVAGQASSGGDLKEACRILEEHMLQNAPQAWRIWGLNNLGLLRRDYGSAQQRDGKTGDAKKSWVIARDAYLEAVKLIPKHPELTGTQKAGLLNDCGLMFHYHFDDKDTAMEYYEQGYEADPTHPDVCLNIGRIQMERGKLEEAERVLAGSVQRDDVAELLRRVRSMRK

Foldseek 3Di:
DLALQVLQVVLVVCVVVVNNVSSLVSLLSSLQHPDDFDPDLRGHSLSVLLVSLVVCVVVVNLVVSLVSLVVRRCVRDDLVSLLVSLQSNLVSLQVVLVVCVVVVNPVSSLVSLVSSLVSLVVSLVSVVVCPVDALLRNLVSLQSNLCSCVPPVVNNVSSLVSLVSSCVSPLQRQSSLLSNLVVCVVVVVLVRSLVSLVSHCPDPSSVVSNVVSVVVVD